Protein AF-A0A2X3I0N4-F1 (afdb_monomer)

Secondary structure (DSSP, 8-state):
-HHHHTTTS----TTTS-GGGGSHHHHHHHTTHHHHHHHIIIIIIHHHHH--HHHHHHHHHHHHHHHHHHHHHHHHTT------HHHHHHHHHHHTTTTGGGHHHHHHHHHHTTTSSSHHHHHTSPSPTTTTTS-HHHHHT-HHHHHHHHHHHHHHHHHHT---HHHHHHHHHTSTTTTSTTTHHHHHHHHHHT-

pLDDT: mean 82.36, std 9.37, range [43.66, 95.31]

Mean predicted aligned error: 8.18 Å

Solvent-accessible surface area (backbone atoms only — not comparable to full-atom values): 10612 Å² total; per-residue (Å²): 104,72,72,60,49,56,66,71,49,80,70,65,49,79,88,37,38,67,78,65,46,80,37,80,79,37,34,56,37,31,65,71,51,41,51,36,31,22,43,28,56,66,49,49,52,48,37,61,72,66,61,43,72,65,45,54,53,49,49,52,52,34,25,53,52,12,26,50,50,47,51,52,52,26,57,63,68,75,42,84,73,74,79,50,67,44,39,33,51,46,42,0,37,65,61,43,46,74,61,32,63,54,45,60,61,40,47,36,45,10,53,76,53,74,32,69,44,38,62,16,43,75,48,77,28,72,54,60,81,83,46,74,85,45,68,49,74,57,56,64,52,10,68,61,52,40,52,51,51,30,51,52,43,32,51,51,19,65,76,71,73,48,75,50,66,67,26,52,50,32,51,50,69,70,43,82,69,44,84,37,85,81,44,32,51,55,52,49,55,55,53,62,74,70,99

Sequence (195 aa):
MLKDVDSVIVTPGVGDTPLFFSKEGWKLITQFKTFIFAQHNRVLVSGIQQGDASFYLGALGTVALGSMVYMMKQKLSGRDIDYSWNNLVKEGIDRGGMIGWLSEPLNTVENVSGGRFGLGAMFGAPPVSRFQSRNAIGAMLGPTFDLGGDAATVAHGVLNGEFDSQQTHAARKMLPFQNLWAISPLLNKVEEQMK

Foldseek 3Di:
DVVVVCLVDQDQDCVQDPVCCPPPLNVQLCVPLSSLSSCCVSPQVVLVVVVDPVSVVVLVVQLQVQLVVQVLVCVLLVHDDDPPPLLSSLSSCLSSSNVGSVSLVQLLCCLVVQNCGHSCVVSVHHRHPVSVPDPSVQCSSDDVSVLVVLVVLLVVCVVVVHDDLSNLVSVLVPDPPCPPSVNVSVSSVVSVVVD

Organism: Klebsiella pneumoniae (NCBI:txid573)

Radius of gyration: 19.05 Å; Cα contacts (8 Å, |Δi|>4): 213; chains: 1; bounding box: 49×34×56 Å

Structure (mmCIF, N/CA/C/O backbone):
data_AF-A0A2X3I0N4-F1
#
_entry.id   AF-A0A2X3I0N4-F1
#
loop_
_atom_site.group_PDB
_atom_site.id
_atom_site.type_symbol
_atom_site.label_atom_id
_atom_site.label_alt_id
_atom_site.label_comp_id
_atom_site.label_asym_id
_atom_site.label_entity_id
_atom_site.label_seq_id
_atom_site.pdbx_PDB_ins_code
_atom_site.Cartn_x
_atom_site.Cartn_y
_atom_site.Cartn_z
_atom_site.occupancy
_atom_site.B_iso_or_equiv
_atom_site.auth_seq_id
_atom_site.auth_comp_id
_atom_site.auth_asym_id
_atom_site.auth_atom_id
_atom_site.pdbx_PDB_model_num
ATOM 1 N N . MET A 1 1 ? -28.451 -13.223 12.357 1.00 43.66 1 MET A N 1
ATOM 2 C CA . MET A 1 1 ? -28.149 -14.315 11.401 1.00 43.66 1 MET A CA 1
ATOM 3 C C . MET A 1 1 ? -27.761 -13.766 10.028 1.00 43.66 1 MET A C 1
ATOM 5 O O . MET A 1 1 ? -26.571 -13.706 9.792 1.00 43.66 1 MET A O 1
ATOM 9 N N . LEU A 1 2 ? -28.664 -13.275 9.160 1.00 48.19 2 LEU A N 1
ATOM 10 C CA . LEU A 1 2 ? -28.249 -12.699 7.853 1.00 48.19 2 LEU A CA 1
ATOM 11 C C . LEU A 1 2 ? -27.327 -11.470 7.998 1.00 48.19 2 LEU A C 1
ATOM 13 O O . LEU A 1 2 ? -26.254 -11.432 7.413 1.00 48.19 2 LEU A O 1
ATOM 17 N N . LYS A 1 3 ? -27.674 -10.534 8.893 1.00 53.53 3 LYS A N 1
ATOM 18 C CA . LYS A 1 3 ? -26.853 -9.345 9.196 1.00 53.53 3 LYS A CA 1
ATOM 19 C C . LYS A 1 3 ? -25.482 -9.669 9.821 1.00 53.53 3 LYS A C 1
ATOM 21 O O . LYS A 1 3 ? -24.556 -8.881 9.672 1.00 53.53 3 LYS A O 1
ATOM 26 N N . ASP A 1 4 ? -25.358 -10.818 10.492 1.00 51.66 4 ASP A N 1
ATOM 27 C CA . ASP A 1 4 ? -24.107 -11.263 11.130 1.00 51.66 4 ASP A CA 1
ATOM 28 C C . ASP A 1 4 ? -23.211 -12.052 10.165 1.00 51.66 4 ASP A C 1
ATOM 30 O O . ASP A 1 4 ? -22.020 -12.191 10.402 1.00 51.66 4 ASP A O 1
ATOM 34 N N . VAL A 1 5 ? -23.765 -12.573 9.065 1.00 50.56 5 VAL A N 1
ATOM 35 C CA . VAL A 1 5 ? -22.989 -13.191 7.977 1.00 50.56 5 VAL A CA 1
ATOM 36 C C . VAL A 1 5 ? -22.539 -12.117 6.980 1.00 50.56 5 VAL A C 1
ATOM 38 O O . VAL A 1 5 ? -21.385 -12.124 6.550 1.00 50.56 5 VAL A O 1
ATOM 41 N N . ASP A 1 6 ? -23.393 -11.125 6.707 1.00 50.78 6 ASP A N 1
ATOM 42 C CA . ASP A 1 6 ? -23.059 -9.941 5.898 1.00 50.78 6 ASP A CA 1
ATOM 43 C C . ASP A 1 6 ? -22.049 -8.995 6.582 1.00 50.78 6 ASP A C 1
ATOM 45 O O . ASP A 1 6 ? -21.448 -8.139 5.925 1.00 50.78 6 ASP A O 1
ATOM 49 N N . SER A 1 7 ? -21.836 -9.137 7.897 1.00 54.03 7 SER A N 1
ATOM 50 C CA . SER A 1 7 ? -20.753 -8.452 8.616 1.00 54.03 7 SER A CA 1
ATOM 51 C C . SER A 1 7 ? -19.407 -9.173 8.486 1.00 54.03 7 SER A C 1
ATOM 53 O O . SER A 1 7 ? -18.367 -8.520 8.545 1.00 54.03 7 SER A O 1
ATOM 55 N N . VAL A 1 8 ? -19.414 -10.493 8.262 1.00 55.84 8 VAL A N 1
ATOM 56 C CA . VAL A 1 8 ? -18.202 -11.311 8.085 1.00 55.84 8 VAL A CA 1
ATOM 57 C C . VAL A 1 8 ? -17.705 -11.255 6.639 1.00 55.84 8 VAL A C 1
ATOM 59 O O . VAL A 1 8 ? -16.500 -11.169 6.405 1.00 55.84 8 VAL A O 1
ATOM 62 N N . ILE A 1 9 ? -18.613 -11.257 5.658 1.00 59.91 9 ILE A N 1
ATOM 63 C CA . ILE A 1 9 ? -18.263 -11.117 4.239 1.00 59.91 9 ILE A CA 1
ATOM 64 C C . ILE A 1 9 ? -18.413 -9.651 3.827 1.00 59.91 9 ILE A C 1
ATOM 66 O O . ILE A 1 9 ? -19.510 -9.158 3.564 1.00 59.91 9 ILE A O 1
ATOM 70 N N . VAL A 1 10 ? -17.288 -8.942 3.734 1.00 63.25 10 VAL A N 1
ATOM 71 C CA . VAL A 1 10 ? -17.255 -7.533 3.318 1.00 63.25 10 VAL A CA 1
ATOM 72 C C . VAL A 1 10 ? -17.540 -7.421 1.816 1.00 63.25 10 VAL A C 1
ATOM 74 O O . VAL A 1 10 ? -16.630 -7.360 0.993 1.00 63.25 10 VAL A O 1
ATOM 77 N N . THR A 1 11 ? -18.820 -7.381 1.452 1.00 73.62 11 THR A N 1
ATOM 78 C CA . THR A 1 11 ? -19.264 -6.976 0.110 1.00 73.62 11 THR A CA 1
ATOM 79 C C . THR A 1 11 ? -19.513 -5.466 0.116 1.00 73.62 11 THR A C 1
ATOM 81 O O . THR A 1 11 ? -20.404 -5.018 0.851 1.00 73.62 11 THR A O 1
ATOM 84 N N . PRO A 1 12 ? -18.748 -4.662 -0.649 1.00 71.31 12 PRO A N 1
ATOM 85 C CA . PRO A 1 12 ? -18.897 -3.210 -0.654 1.00 71.31 12 PRO A CA 1
ATOM 86 C C . PRO A 1 12 ? -20.298 -2.786 -1.099 1.00 71.31 12 PRO A C 1
ATOM 88 O O . PRO A 1 12 ? -20.745 -3.143 -2.188 1.00 71.31 12 PRO A O 1
ATOM 91 N N . GLY A 1 13 ? -20.987 -2.014 -0.260 1.00 74.88 13 GLY A N 1
ATOM 92 C CA . GLY A 1 13 ? -22.269 -1.398 -0.578 1.00 74.88 13 GLY A CA 1
ATOM 93 C C . GLY A 1 13 ? -22.144 0.101 -0.851 1.00 74.88 13 GLY A C 1
ATOM 94 O O . GLY A 1 13 ? -21.117 0.735 -0.594 1.00 74.88 13 GLY A O 1
ATOM 95 N N . VAL A 1 14 ? -23.241 0.697 -1.326 1.00 69.50 14 VAL A N 1
ATOM 96 C CA . VAL A 1 14 ? -23.343 2.150 -1.575 1.00 69.50 14 VAL A CA 1
ATOM 97 C C . VAL A 1 14 ? -23.154 2.968 -0.285 1.00 69.50 14 VAL A C 1
ATOM 99 O O . VAL A 1 14 ? -22.708 4.107 -0.348 1.00 69.50 14 VAL A O 1
ATOM 102 N N . GLY A 1 15 ? -23.446 2.385 0.884 1.00 76.69 15 GLY A N 1
ATOM 103 C CA . GLY A 1 15 ? -23.256 3.026 2.191 1.00 76.69 15 GLY A CA 1
ATOM 104 C C . GLY A 1 15 ? -21.832 2.954 2.753 1.00 76.69 15 GLY A C 1
ATOM 105 O O . GLY A 1 15 ? -21.534 3.663 3.707 1.00 76.69 15 GLY A O 1
ATOM 106 N N . ASP A 1 16 ? -20.948 2.130 2.181 1.00 77.88 16 ASP A N 1
ATOM 107 C CA . ASP A 1 16 ? -19.604 1.911 2.734 1.00 77.88 16 ASP A CA 1
ATOM 108 C C . ASP A 1 16 ? -18.501 2.661 1.983 1.00 77.88 16 ASP A C 1
ATOM 110 O O . ASP A 1 16 ? -17.338 2.620 2.387 1.00 77.88 16 ASP A O 1
ATOM 114 N N . THR A 1 17 ? -18.843 3.330 0.882 1.00 85.06 17 THR A N 1
ATOM 115 C CA . THR A 1 17 ? -17.899 4.045 0.018 1.00 85.06 17 THR A CA 1
ATOM 116 C C . THR A 1 17 ? -18.416 5.450 -0.295 1.00 85.06 17 THR A C 1
ATOM 118 O O . THR A 1 17 ? -19.625 5.686 -0.262 1.00 85.06 17 THR A O 1
ATOM 121 N N . PRO A 1 18 ? -17.535 6.419 -0.604 1.00 85.75 18 PRO A N 1
ATOM 122 C CA . PRO A 1 18 ? -17.979 7.743 -1.021 1.00 85.75 18 PRO A CA 1
ATOM 123 C C . PRO A 1 18 ? -18.868 7.679 -2.270 1.00 85.75 18 PRO A C 1
ATOM 125 O O . PRO A 1 18 ? -18.522 7.023 -3.249 1.00 85.75 18 PRO A O 1
ATOM 128 N N . LEU A 1 19 ? -19.971 8.437 -2.287 1.00 86.25 19 LEU A N 1
ATOM 129 C CA . LEU A 1 19 ? -20.987 8.388 -3.356 1.00 86.25 19 LEU A CA 1
ATOM 130 C C . LEU A 1 19 ? -20.431 8.606 -4.774 1.00 86.25 19 LEU A C 1
ATOM 132 O O . LEU A 1 19 ? -20.989 8.118 -5.755 1.00 86.25 19 LEU A O 1
ATOM 136 N N . PHE A 1 20 ? -19.328 9.346 -4.905 1.00 84.81 20 PHE A N 1
ATOM 137 C CA . PHE A 1 20 ? -18.711 9.612 -6.201 1.00 84.81 20 PHE A CA 1
ATOM 138 C C . PHE A 1 20 ? -17.933 8.419 -6.775 1.00 84.81 20 PHE A C 1
ATOM 140 O O . PHE A 1 20 ? -17.653 8.437 -7.971 1.00 84.81 20 PHE A O 1
ATOM 147 N N . PHE A 1 21 ? -17.629 7.377 -5.988 1.00 85.44 21 PHE A N 1
ATOM 148 C CA . PHE A 1 21 ? -16.947 6.164 -6.469 1.00 85.44 21 PHE A CA 1
ATOM 149 C C . PHE A 1 21 ? -17.765 5.438 -7.544 1.00 85.44 21 PHE A C 1
ATOM 151 O O . PHE A 1 21 ? -17.195 4.812 -8.431 1.00 85.44 21 PHE A O 1
ATOM 158 N N . SER A 1 22 ? -19.090 5.581 -7.503 1.00 82.62 22 SER A N 1
ATOM 159 C CA . SER A 1 22 ? -20.030 4.978 -8.451 1.00 82.62 22 SER A CA 1
ATOM 160 C C . SER A 1 22 ? -20.165 5.748 -9.772 1.00 82.62 22 SER A C 1
ATOM 162 O O . SER A 1 22 ? -20.918 5.321 -10.647 1.00 82.62 22 SER A O 1
ATOM 164 N N . LYS A 1 23 ? -19.476 6.884 -9.947 1.00 87.88 23 LYS A N 1
ATOM 165 C CA . LYS A 1 23 ? -19.480 7.643 -11.209 1.00 87.88 23 LYS A CA 1
ATOM 166 C C . LYS A 1 23 ? -18.568 6.971 -12.236 1.00 87.88 23 LYS A C 1
ATOM 168 O O . LYS A 1 23 ? -17.503 6.479 -11.881 1.00 87.88 23 LYS A O 1
ATOM 173 N N . GLU A 1 24 ? -18.948 7.009 -13.509 1.00 82.62 24 GLU A N 1
ATOM 174 C CA . GLU A 1 24 ? -18.336 6.188 -14.566 1.00 82.62 24 GLU A CA 1
ATOM 175 C C . GLU A 1 24 ? -16.808 6.339 -14.690 1.00 82.62 24 GLU A C 1
ATOM 177 O O . GLU A 1 24 ? -16.091 5.344 -14.690 1.00 82.62 24 GLU A O 1
ATOM 182 N N . GLY A 1 25 ? -16.283 7.569 -14.675 1.00 82.44 25 GLY A N 1
ATOM 183 C CA . GLY A 1 25 ? -14.829 7.795 -14.693 1.00 82.44 25 GLY A CA 1
ATOM 184 C C . GLY A 1 25 ? -14.124 7.436 -13.378 1.00 82.44 25 GLY A C 1
ATOM 185 O O . GLY A 1 25 ? -12.971 7.016 -13.379 1.00 82.44 25 GLY A O 1
ATOM 186 N N . TRP A 1 26 ? -14.822 7.556 -12.246 1.00 84.25 26 TRP A N 1
ATOM 187 C CA . TRP A 1 26 ? -14.258 7.263 -10.928 1.00 84.25 26 TRP A CA 1
ATOM 188 C C . TRP A 1 26 ? -14.160 5.772 -10.654 1.00 84.25 26 TRP A C 1
ATOM 190 O O . TRP A 1 26 ? -13.188 5.363 -10.025 1.00 84.25 26 TRP A O 1
ATOM 200 N N . LYS A 1 27 ? -15.088 4.960 -11.177 1.00 83.94 27 LYS A N 1
ATOM 201 C CA . LYS A 1 27 ? -15.037 3.497 -11.053 1.00 83.94 27 LYS A CA 1
ATOM 202 C C . LYS A 1 27 ? -13.694 2.942 -11.505 1.00 83.94 27 LYS A C 1
ATOM 204 O O . LYS A 1 27 ? -13.164 2.070 -10.834 1.00 83.94 27 LYS A O 1
ATOM 209 N N . LEU A 1 28 ? -13.121 3.475 -12.589 1.00 83.06 28 LEU A N 1
ATOM 210 C CA . LEU A 1 28 ? -11.826 3.033 -13.119 1.00 83.06 28 LEU A CA 1
ATOM 211 C C . LEU A 1 28 ? -10.663 3.312 -12.159 1.00 83.06 28 LEU A C 1
ATOM 213 O O . LEU A 1 28 ? -9.731 2.513 -12.073 1.00 83.06 28 LEU A O 1
ATOM 217 N N . ILE A 1 29 ? -10.744 4.407 -11.409 1.00 84.12 29 ILE A N 1
ATOM 218 C CA . ILE A 1 29 ? -9.737 4.814 -10.424 1.00 84.12 29 ILE A CA 1
ATOM 219 C C . ILE A 1 29 ? -9.922 4.039 -9.110 1.00 84.12 29 ILE A C 1
ATOM 221 O O . ILE A 1 29 ? -8.955 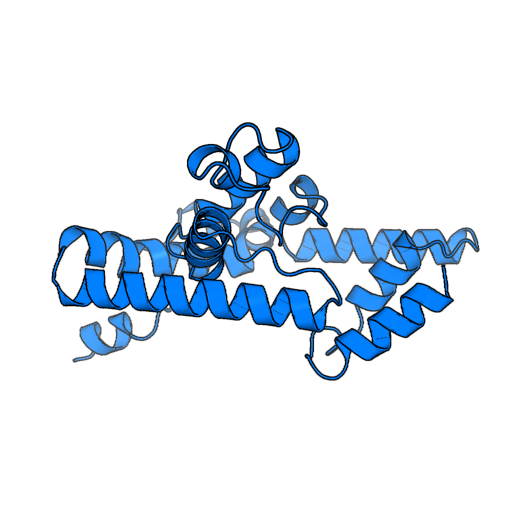3.681 -8.434 1.00 84.12 29 ILE A O 1
ATOM 225 N N . THR A 1 30 ? -11.172 3.765 -8.729 1.00 86.81 30 THR A N 1
ATOM 226 C CA . THR A 1 30 ? -11.540 3.268 -7.396 1.00 86.81 30 THR A CA 1
ATOM 227 C C . THR A 1 30 ? -11.819 1.767 -7.332 1.00 86.81 30 THR A C 1
ATOM 229 O O . THR A 1 30 ? -12.132 1.283 -6.245 1.00 86.81 30 THR A O 1
ATOM 232 N N . GLN A 1 31 ? -11.651 1.020 -8.434 1.00 82.56 31 GLN A N 1
ATOM 233 C CA . GLN A 1 31 ? -12.004 -0.408 -8.585 1.00 82.56 31 GLN A CA 1
ATOM 234 C C . GLN A 1 31 ? -11.746 -1.249 -7.330 1.00 82.56 31 GLN A C 1
ATOM 236 O O . GLN A 1 31 ? -12.675 -1.827 -6.773 1.00 82.56 31 GLN A O 1
ATOM 241 N N . PHE A 1 32 ? -10.501 -1.264 -6.845 1.00 82.12 32 PHE A N 1
ATOM 242 C CA . PHE A 1 32 ? -10.118 -2.036 -5.657 1.00 82.12 32 PHE A CA 1
ATOM 243 C C . PHE A 1 32 ? -10.155 -1.228 -4.356 1.00 82.12 32 PHE A C 1
ATOM 245 O O . PHE A 1 32 ? -10.151 -1.802 -3.269 1.00 82.12 32 PHE A O 1
ATOM 252 N N . LYS A 1 33 ? -10.241 0.104 -4.444 1.00 85.62 33 LYS A N 1
ATOM 253 C CA . LYS A 1 33 ? -10.321 0.985 -3.271 1.00 85.62 33 LYS A CA 1
ATOM 254 C C . LYS A 1 33 ? -11.652 0.818 -2.541 1.00 85.62 33 LYS A C 1
ATOM 256 O O . LYS A 1 33 ? -11.693 0.947 -1.323 1.00 85.62 33 LYS A O 1
ATOM 261 N N . THR A 1 34 ? -12.722 0.479 -3.261 1.00 84.56 34 THR A N 1
ATOM 262 C CA . THR A 1 34 ? -14.050 0.185 -2.691 1.00 84.56 34 THR A CA 1
ATOM 263 C C . THR A 1 34 ? -13.997 -0.843 -1.555 1.00 84.56 34 THR A C 1
ATOM 265 O O . THR A 1 34 ? -14.601 -0.621 -0.509 1.00 84.56 34 THR A O 1
ATOM 268 N N . PHE A 1 35 ? -13.215 -1.917 -1.706 1.00 82.81 35 PHE A N 1
ATOM 269 C CA . PHE A 1 35 ? -13.038 -2.949 -0.678 1.00 82.81 35 PHE A CA 1
ATOM 270 C C . PHE A 1 35 ? -12.330 -2.424 0.569 1.00 82.81 35 PHE A C 1
ATOM 272 O O . PHE A 1 35 ? -12.746 -2.725 1.685 1.00 82.81 35 PHE A O 1
ATOM 279 N N . ILE A 1 36 ? -11.301 -1.594 0.388 1.00 84.12 36 ILE A N 1
ATOM 280 C CA . ILE A 1 36 ? -10.548 -0.998 1.498 1.00 84.12 36 ILE A CA 1
ATOM 281 C C . ILE A 1 36 ? -11.449 -0.055 2.304 1.00 84.12 36 ILE A C 1
ATOM 283 O O . ILE A 1 36 ? -11.443 -0.092 3.534 1.00 84.12 36 ILE A O 1
ATOM 287 N N . PHE A 1 37 ? -12.253 0.765 1.622 1.00 86.31 37 PHE A N 1
ATOM 288 C CA . PHE A 1 37 ? -13.237 1.636 2.267 1.00 86.31 37 PHE A CA 1
ATOM 289 C C . PHE A 1 37 ? -14.303 0.830 3.017 1.00 86.31 37 PHE A C 1
ATOM 291 O O . PHE A 1 37 ? -14.595 1.136 4.174 1.00 86.31 37 PHE A O 1
ATOM 298 N N . ALA A 1 38 ? -14.816 -0.241 2.406 1.00 83.62 38 ALA A N 1
ATOM 299 C CA . ALA A 1 38 ? -15.799 -1.104 3.045 1.00 83.62 38 ALA A CA 1
ATOM 300 C C . ALA A 1 38 ? -15.250 -1.799 4.298 1.00 83.62 38 ALA A C 1
ATOM 302 O O . ALA A 1 38 ? -15.893 -1.774 5.347 1.00 83.62 38 ALA A O 1
ATOM 303 N N . GLN A 1 39 ? -14.032 -2.343 4.229 1.00 81.88 39 GLN A N 1
ATOM 304 C CA . GLN A 1 39 ? -13.352 -2.932 5.382 1.00 81.88 39 GLN A CA 1
ATOM 305 C C . GLN A 1 39 ? -13.109 -1.889 6.478 1.00 81.88 39 GLN A C 1
ATOM 307 O O . GLN A 1 39 ? -13.351 -2.157 7.654 1.00 81.88 39 GLN A O 1
ATOM 312 N N . HIS A 1 40 ? -12.647 -0.692 6.114 1.00 84.00 40 HIS A N 1
ATOM 313 C CA . HIS A 1 40 ? -12.367 0.360 7.083 1.00 84.00 40 HIS A CA 1
ATOM 314 C C . HIS A 1 40 ? -13.626 0.774 7.851 1.00 84.00 40 HIS A C 1
ATOM 316 O O . HIS A 1 40 ? -13.617 0.784 9.079 1.00 84.00 40 HIS A O 1
ATOM 322 N N . ASN A 1 41 ? -14.724 1.041 7.148 1.00 81.81 41 ASN A N 1
ATOM 323 C CA . ASN A 1 41 ? -15.964 1.486 7.777 1.00 81.81 41 ASN A CA 1
ATOM 324 C C . ASN A 1 41 ? -16.646 0.377 8.593 1.00 81.81 41 ASN A C 1
ATOM 326 O O . ASN A 1 41 ? -17.149 0.643 9.683 1.00 81.81 41 ASN A O 1
ATOM 330 N N . ARG A 1 42 ? -16.647 -0.871 8.104 1.00 77.44 42 ARG A N 1
ATOM 331 C CA . ARG A 1 42 ? -17.363 -1.973 8.768 1.00 77.44 42 ARG A CA 1
ATOM 332 C C . ARG A 1 42 ? -16.580 -2.686 9.858 1.00 77.44 42 ARG A C 1
ATOM 334 O O . ARG A 1 42 ? -17.219 -3.216 10.760 1.00 77.44 42 ARG A O 1
ATOM 341 N N . VAL A 1 43 ? -15.251 -2.738 9.769 1.00 76.94 43 VAL A N 1
ATOM 342 C CA . VAL A 1 43 ? -14.404 -3.533 10.678 1.00 76.94 43 VAL A CA 1
ATOM 343 C C . VAL A 1 43 ? -13.542 -2.636 11.556 1.00 76.94 43 VAL A C 1
ATOM 345 O O . VAL A 1 43 ? -13.522 -2.805 12.771 1.00 76.94 43 VAL A O 1
ATOM 348 N N . LEU A 1 44 ? -12.836 -1.665 10.968 1.00 79.62 44 LEU A N 1
ATOM 349 C CA . LEU A 1 44 ? -11.918 -0.821 11.739 1.00 79.62 44 LEU A CA 1
ATOM 350 C C . LEU A 1 44 ? -12.667 0.220 12.573 1.00 79.62 44 LEU A C 1
ATOM 352 O O . LEU A 1 44 ? -12.445 0.298 13.776 1.00 79.62 44 LEU A O 1
ATOM 356 N N . VAL A 1 45 ? -13.573 0.995 11.971 1.00 81.75 45 VAL A N 1
ATOM 357 C CA . VAL A 1 45 ? -14.319 2.043 12.690 1.00 81.75 45 VAL A CA 1
ATOM 358 C C . VAL A 1 45 ? -15.211 1.434 13.771 1.00 81.75 45 VAL A C 1
ATOM 360 O O . VAL A 1 45 ? -15.188 1.892 14.910 1.00 81.75 45 VAL A O 1
ATOM 363 N N . SER A 1 46 ? -15.952 0.376 13.442 1.00 76.31 46 SER A N 1
ATOM 364 C CA . SER A 1 46 ? -16.816 -0.319 14.403 1.00 76.31 46 SER A CA 1
ATOM 365 C C . SER A 1 46 ? -16.015 -1.004 15.519 1.00 76.31 46 SER A C 1
ATOM 367 O O . SER A 1 46 ? -16.405 -0.923 16.682 1.00 76.31 46 SER A O 1
ATOM 369 N N . GLY A 1 47 ? -14.873 -1.619 15.191 1.00 78.75 47 GLY A N 1
ATOM 370 C CA . GLY A 1 47 ? -13.989 -2.274 16.154 1.00 78.75 47 GLY A CA 1
ATOM 371 C C . GLY A 1 47 ? -13.347 -1.286 17.126 1.00 78.75 47 GLY A C 1
ATOM 372 O O . GLY A 1 47 ? -13.362 -1.519 18.331 1.00 78.75 47 GLY A O 1
ATOM 373 N N . ILE A 1 48 ? -12.876 -0.135 16.631 1.00 82.88 48 ILE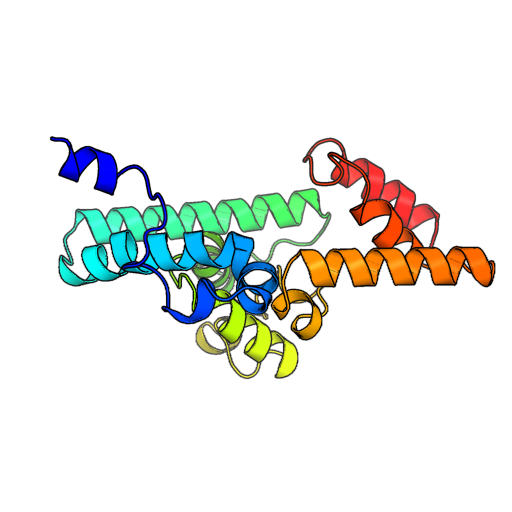 A N 1
ATOM 374 C CA . ILE A 1 48 ? -12.343 0.946 17.478 1.00 82.88 48 ILE A CA 1
ATOM 375 C C . ILE A 1 48 ? -13.432 1.501 18.402 1.00 82.88 48 ILE A C 1
ATOM 377 O O . ILE A 1 48 ? -13.158 1.779 19.565 1.00 82.88 48 ILE A O 1
ATOM 381 N N . GLN A 1 49 ? -14.660 1.662 17.899 1.00 82.44 49 GLN A N 1
ATOM 382 C CA . GLN A 1 49 ? -15.785 2.157 18.698 1.00 82.44 49 GLN A CA 1
ATOM 383 C C . GLN A 1 49 ? -16.198 1.183 19.804 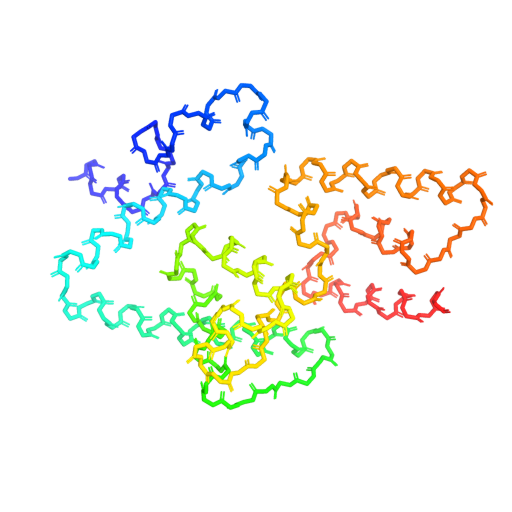1.00 82.44 49 GLN A C 1
ATOM 385 O O . GLN A 1 49 ? -16.590 1.628 20.880 1.00 82.44 49 GLN A O 1
ATOM 390 N N . GLN A 1 50 ? -16.123 -0.127 19.552 1.00 82.62 50 GLN A N 1
ATOM 391 C CA . GLN A 1 50 ? -16.375 -1.141 20.577 1.00 82.62 50 GLN A CA 1
ATOM 392 C C . GLN A 1 50 ? -15.230 -1.210 21.593 1.00 82.62 50 GLN A C 1
ATOM 394 O O . GLN A 1 50 ? -15.497 -1.361 22.783 1.00 82.62 50 GLN A O 1
ATOM 399 N N . GLY A 1 51 ? -13.979 -1.059 21.139 1.00 80.19 51 GLY A N 1
ATOM 400 C CA . GLY A 1 51 ? -12.802 -0.917 22.001 1.00 80.19 51 GLY A CA 1
ATOM 401 C C . GLY A 1 51 ? -12.599 -2.083 22.970 1.00 80.19 51 GLY A C 1
ATOM 402 O O . GLY A 1 51 ? -12.120 -1.882 24.085 1.00 80.19 51 GLY A O 1
ATOM 403 N N . ASP A 1 52 ? -13.010 -3.291 22.590 1.00 86.06 52 ASP A N 1
ATOM 404 C CA . ASP A 1 52 ? -12.962 -4.456 23.463 1.00 86.06 52 ASP A CA 1
ATOM 405 C C . ASP A 1 52 ? -11.576 -5.127 23.459 1.00 86.06 52 ASP A C 1
ATOM 407 O O . ASP A 1 52 ? -10.722 -4.890 22.600 1.00 86.06 52 ASP A O 1
ATOM 411 N N . ALA A 1 53 ? -11.329 -5.997 24.442 1.00 86.25 53 ALA A N 1
ATOM 412 C CA . ALA A 1 53 ? -10.065 -6.733 24.523 1.00 86.25 53 ALA A CA 1
ATOM 413 C C . ALA A 1 53 ? -9.813 -7.588 23.266 1.00 86.25 53 ALA A C 1
ATOM 415 O O . ALA A 1 53 ? -8.667 -7.733 22.835 1.00 86.25 53 ALA A O 1
ATOM 416 N N . SER A 1 54 ? -10.877 -8.115 22.654 1.00 85.12 54 SER A N 1
ATOM 417 C CA . SER A 1 54 ? -10.804 -8.906 21.424 1.00 85.12 54 SER A CA 1
ATOM 418 C C . SER A 1 54 ? -10.288 -8.074 20.251 1.00 85.12 54 SER A C 1
ATOM 420 O O . SER A 1 54 ? -9.426 -8.547 19.510 1.00 85.12 54 SER A O 1
ATOM 422 N N . PHE A 1 55 ? -10.743 -6.825 20.109 1.00 85.31 55 PHE A N 1
ATOM 423 C CA . PHE A 1 55 ? -10.257 -5.890 19.100 1.00 85.31 55 PHE A CA 1
ATOM 424 C C . PHE A 1 55 ? -8.764 -5.619 19.267 1.00 85.31 55 PHE A C 1
ATOM 426 O O . PHE A 1 55 ? -8.016 -5.738 18.298 1.00 85.31 55 PHE A O 1
ATOM 433 N N . TYR A 1 56 ? -8.297 -5.320 20.483 1.00 87.06 56 TYR A N 1
ATOM 434 C CA . TYR A 1 56 ? -6.873 -5.054 20.718 1.00 87.06 56 TYR A CA 1
ATOM 435 C C . TYR A 1 56 ? -5.990 -6.280 20.461 1.00 87.06 56 TYR A C 1
ATOM 437 O O . TYR A 1 56 ? -4.928 -6.154 19.849 1.00 87.06 56 TYR A O 1
ATOM 445 N N . LEU A 1 57 ? -6.429 -7.474 20.867 1.00 88.62 57 LEU A N 1
ATOM 446 C CA . LEU A 1 57 ? -5.715 -8.720 20.576 1.00 88.62 57 LEU A CA 1
ATOM 447 C C . LEU A 1 57 ? -5.691 -9.024 19.072 1.00 88.62 57 LEU A C 1
ATOM 449 O O . LEU A 1 57 ? -4.645 -9.393 18.534 1.00 88.62 57 LEU A O 1
ATOM 453 N N . GLY A 1 58 ? -6.809 -8.809 18.376 1.00 87.69 58 GLY A N 1
ATOM 454 C CA . GLY A 1 58 ? -6.895 -8.940 16.922 1.00 87.69 58 GLY A CA 1
ATOM 455 C C . GLY A 1 58 ? -6.007 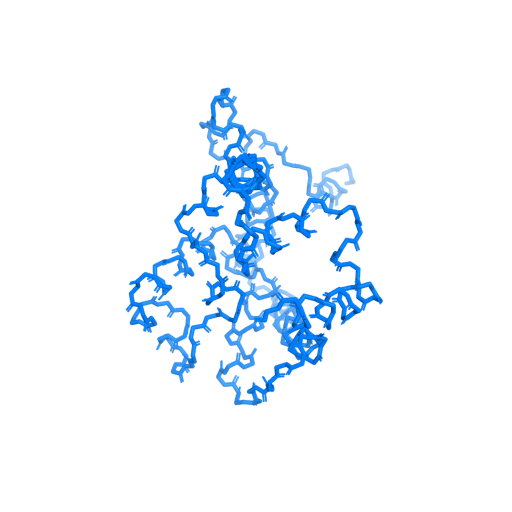-7.932 16.191 1.00 87.69 58 GLY A C 1
ATOM 456 O O . GLY A 1 58 ? -5.305 -8.295 15.246 1.00 87.69 58 GLY A O 1
ATOM 457 N N . ALA A 1 59 ? -5.968 -6.685 16.659 1.00 88.75 59 ALA A N 1
ATOM 458 C CA . ALA A 1 59 ? -5.108 -5.629 16.139 1.00 88.75 59 ALA A CA 1
ATOM 459 C C . ALA A 1 59 ? -3.624 -5.988 16.297 1.00 88.75 59 ALA A C 1
ATOM 461 O O . ALA A 1 59 ? -2.879 -5.945 15.320 1.00 88.75 59 ALA A O 1
ATOM 462 N N . LEU A 1 60 ? -3.200 -6.427 17.486 1.00 91.44 60 LEU A N 1
ATOM 463 C CA . LEU A 1 60 ? -1.828 -6.885 17.726 1.00 91.44 60 LEU A CA 1
ATOM 464 C C . LEU A 1 60 ? -1.455 -8.079 16.840 1.00 91.44 60 LEU A C 1
ATOM 466 O O . LEU A 1 60 ? -0.384 -8.080 16.230 1.00 91.44 60 LEU A O 1
ATOM 470 N N . GLY A 1 61 ? -2.348 -9.063 16.711 1.00 93.44 61 GLY A N 1
ATOM 471 C CA . GLY A 1 61 ? -2.159 -10.192 15.799 1.00 93.44 61 GLY A CA 1
ATOM 472 C C . GLY A 1 61 ? -2.016 -9.745 14.342 1.00 93.44 61 GLY A C 1
ATOM 473 O O . GLY A 1 61 ? -1.151 -10.237 13.621 1.00 93.44 61 GLY A O 1
ATOM 474 N N . THR A 1 62 ? -2.804 -8.755 13.924 1.00 91.44 62 THR A N 1
ATOM 475 C CA . THR A 1 62 ? -2.764 -8.183 12.572 1.00 91.44 62 THR A CA 1
ATOM 476 C C . THR A 1 62 ? -1.447 -7.458 12.299 1.00 91.44 62 THR A C 1
ATOM 478 O O . THR A 1 62 ? -0.854 -7.669 11.240 1.00 91.44 62 THR A O 1
ATOM 481 N N . VAL A 1 63 ? -0.939 -6.669 13.257 1.00 93.38 63 VAL A N 1
ATOM 482 C CA . VAL A 1 63 ? 0.396 -6.053 13.154 1.00 93.38 63 VAL A CA 1
ATOM 483 C C . VAL A 1 63 ? 1.461 -7.134 13.015 1.00 93.38 63 VAL A C 1
ATOM 485 O O . VAL A 1 63 ? 2.256 -7.074 12.082 1.00 93.38 63 VAL A O 1
ATOM 488 N N . ALA A 1 64 ? 1.452 -8.147 13.887 1.00 94.69 64 ALA A N 1
ATOM 489 C CA . ALA A 1 64 ? 2.447 -9.218 13.873 1.00 94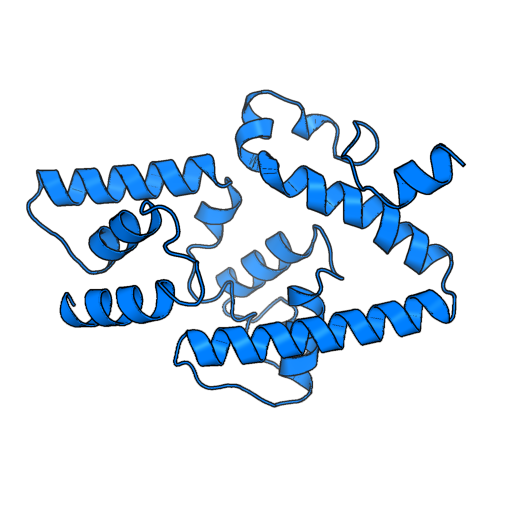.69 64 ALA A CA 1
ATOM 490 C C . ALA A 1 64 ? 2.461 -9.987 12.539 1.00 94.69 64 ALA A C 1
ATOM 492 O O . ALA A 1 64 ? 3.526 -10.220 11.959 1.00 94.69 64 ALA A O 1
ATOM 493 N N . LEU A 1 65 ? 1.283 -10.327 12.010 1.00 95.31 65 LEU A N 1
ATOM 494 C CA . LEU A 1 65 ? 1.141 -10.945 10.691 1.00 95.31 65 LEU A CA 1
ATOM 495 C C . LEU A 1 65 ? 1.631 -10.011 9.577 1.00 95.31 65 LEU A C 1
ATOM 497 O O . LEU A 1 65 ? 2.343 -10.452 8.675 1.00 95.31 65 LEU A O 1
ATOM 501 N N . GLY A 1 66 ? 1.320 -8.715 9.653 1.00 93.31 66 GLY A N 1
ATOM 502 C CA . GLY A 1 66 ? 1.821 -7.710 8.717 1.00 93.31 66 GLY A CA 1
ATOM 503 C C . GLY A 1 66 ? 3.352 -7.624 8.707 1.00 93.31 66 GLY A C 1
ATOM 504 O O . GLY A 1 66 ? 3.964 -7.610 7.634 1.00 93.31 66 GLY A O 1
ATOM 505 N N . SER A 1 67 ? 3.986 -7.642 9.882 1.00 94.94 67 SER A N 1
ATOM 506 C CA . SER A 1 67 ? 5.446 -7.648 10.029 1.00 94.94 67 SER A CA 1
ATOM 507 C C . SER A 1 67 ? 6.052 -8.930 9.456 1.00 94.94 67 SER A C 1
ATOM 509 O O . SER A 1 67 ? 7.047 -8.878 8.734 1.00 94.94 67 SER A O 1
ATOM 511 N N . MET A 1 68 ? 5.420 -10.085 9.684 1.00 94.81 68 MET A N 1
ATOM 512 C CA . MET A 1 68 ? 5.845 -11.351 9.078 1.00 94.81 68 MET A CA 1
ATOM 513 C C . MET A 1 68 ? 5.764 -11.295 7.544 1.00 94.81 68 MET A C 1
ATOM 515 O O . MET A 1 68 ? 6.691 -11.724 6.852 1.00 94.81 68 MET A O 1
ATOM 519 N N . VAL A 1 69 ? 4.695 -10.716 6.988 1.00 92.69 69 VAL A N 1
ATOM 520 C CA . VAL A 1 69 ? 4.559 -10.507 5.538 1.00 92.69 69 VAL A CA 1
ATOM 521 C C . VAL A 1 69 ? 5.671 -9.605 5.000 1.00 92.69 69 VAL A C 1
ATOM 523 O O . VAL A 1 69 ? 6.192 -9.883 3.917 1.00 92.69 69 VAL A O 1
ATOM 526 N N . TYR A 1 70 ? 6.068 -8.558 5.730 1.00 93.81 70 TYR A N 1
ATOM 527 C CA . TYR A 1 70 ? 7.226 -7.733 5.371 1.00 93.81 70 TYR A CA 1
ATOM 528 C C . TYR A 1 70 ? 8.493 -8.578 5.254 1.00 93.81 70 TYR A C 1
ATOM 530 O O . TYR A 1 70 ? 9.123 -8.583 4.195 1.00 93.81 70 TYR A O 1
ATOM 538 N N . MET A 1 71 ? 8.815 -9.355 6.289 1.00 93.44 71 MET A N 1
ATOM 539 C CA . MET A 1 71 ? 10.015 -10.196 6.318 1.00 93.44 71 MET A CA 1
ATOM 540 C C . MET A 1 71 ? 10.039 -11.185 5.146 1.00 93.44 71 MET A C 1
ATOM 542 O O . MET A 1 71 ? 11.045 -11.307 4.446 1.00 93.44 71 MET A O 1
ATOM 546 N N . MET A 1 72 ? 8.911 -11.852 4.879 1.00 91.44 72 MET A N 1
ATOM 547 C CA . MET A 1 72 ? 8.788 -12.780 3.752 1.00 91.44 72 MET A CA 1
ATOM 548 C C . MET A 1 72 ? 8.979 -12.075 2.406 1.00 91.44 72 MET A C 1
ATOM 550 O O . MET A 1 72 ? 9.691 -12.582 1.541 1.00 91.44 72 MET A O 1
ATOM 554 N N . LYS A 1 73 ? 8.373 -10.897 2.214 1.00 88.75 73 LYS A N 1
ATOM 555 C CA . LYS A 1 73 ? 8.493 -10.131 0.965 1.00 88.75 73 LYS A CA 1
ATOM 556 C C . LYS A 1 73 ? 9.908 -9.608 0.739 1.00 88.75 73 LYS A C 1
ATOM 558 O O . LYS A 1 73 ? 10.370 -9.668 -0.399 1.00 88.75 73 LYS A O 1
ATOM 563 N N . GLN A 1 74 ? 10.596 -9.144 1.780 1.00 89.38 74 GLN A N 1
ATOM 564 C CA . GLN A 1 74 ? 12.000 -8.734 1.689 1.00 89.38 74 GLN A CA 1
ATOM 565 C C . GLN A 1 74 ? 12.882 -9.917 1.279 1.00 89.38 74 GLN A C 1
ATOM 567 O O . GLN A 1 74 ? 13.578 -9.827 0.269 1.00 89.38 74 GLN A O 1
ATOM 572 N N . LYS A 1 75 ? 12.729 -11.068 1.950 1.00 88.25 75 LYS A N 1
ATOM 573 C CA . LYS A 1 75 ? 13.462 -12.302 1.629 1.00 88.25 75 LYS A CA 1
ATOM 574 C C . LYS A 1 75 ? 13.226 -12.779 0.192 1.00 88.25 75 LYS A C 1
ATOM 576 O O . LYS A 1 75 ? 14.178 -13.102 -0.508 1.00 88.25 75 LYS A O 1
ATOM 581 N N . LEU A 1 76 ? 11.973 -12.796 -0.269 1.00 84.62 76 LEU A N 1
ATOM 582 C CA . LEU A 1 76 ? 11.623 -13.185 -1.646 1.00 84.62 76 LEU A CA 1
ATOM 583 C C . LEU A 1 76 ? 12.147 -12.202 -2.700 1.00 84.62 76 LEU A C 1
ATOM 585 O O . LEU A 1 76 ? 12.375 -12.595 -3.841 1.00 84.62 76 LEU A O 1
ATOM 589 N N . SER A 1 77 ? 12.321 -10.934 -2.327 1.00 80.81 77 SER A N 1
ATOM 590 C CA . SER A 1 77 ? 12.863 -9.901 -3.212 1.00 80.81 77 SER A CA 1
ATOM 591 C C . SER A 1 77 ? 14.394 -9.831 -3.175 1.00 80.81 77 SER A C 1
ATOM 593 O O . SER A 1 77 ? 14.946 -8.948 -3.817 1.00 80.81 77 SER A O 1
ATOM 595 N N . GLY A 1 78 ? 15.071 -10.681 -2.391 1.00 80.88 78 GLY A N 1
ATOM 596 C CA . GLY A 1 78 ? 16.522 -10.605 -2.190 1.00 80.88 78 GLY A CA 1
ATOM 597 C C . GLY A 1 78 ? 16.997 -9.334 -1.474 1.00 80.88 78 GLY A C 1
ATOM 598 O O . GLY A 1 78 ? 18.163 -8.982 -1.586 1.00 80.88 78 GLY A O 1
ATOM 599 N N . ARG A 1 79 ? 16.104 -8.628 -0.765 1.00 84.38 79 ARG A N 1
ATOM 600 C CA . ARG A 1 79 ? 16.417 -7.390 -0.036 1.00 84.38 79 ARG A CA 1
ATOM 601 C C . ARG A 1 79 ? 16.699 -7.678 1.434 1.00 84.38 79 ARG A C 1
ATOM 603 O O . ARG A 1 79 ? 16.082 -8.573 2.016 1.00 84.38 79 ARG A O 1
ATOM 610 N N . ASP A 1 80 ? 17.555 -6.859 2.040 1.00 87.62 80 ASP A N 1
ATOM 611 C CA . ASP A 1 80 ? 17.834 -6.936 3.471 1.00 87.62 80 ASP A CA 1
ATOM 612 C C . ASP A 1 80 ? 16.587 -6.653 4.314 1.00 87.62 80 ASP A C 1
ATOM 614 O O . ASP A 1 80 ? 15.717 -5.843 3.969 1.00 87.62 80 ASP A O 1
ATOM 618 N N . ILE A 1 81 ? 16.492 -7.362 5.437 1.00 91.50 81 ILE A N 1
ATOM 619 C CA . ILE A 1 81 ? 15.393 -7.225 6.387 1.00 91.50 81 ILE A CA 1
ATOM 620 C C . ILE A 1 81 ? 15.856 -6.300 7.509 1.00 91.50 81 ILE A C 1
ATOM 622 O O . ILE A 1 81 ? 16.722 -6.662 8.300 1.00 91.50 81 ILE A O 1
ATOM 626 N N . ASP A 1 82 ? 15.242 -5.125 7.608 1.00 91.31 82 ASP A N 1
ATOM 627 C CA . ASP A 1 82 ? 15.369 -4.275 8.794 1.00 91.31 82 ASP A CA 1
ATOM 628 C C . ASP A 1 82 ? 14.477 -4.816 9.929 1.00 91.31 82 ASP A C 1
ATOM 630 O O . ASP A 1 82 ? 13.246 -4.728 9.861 1.00 91.31 82 ASP A O 1
ATOM 634 N N . TYR A 1 83 ? 15.123 -5.393 10.948 1.00 92.31 83 TYR A N 1
ATOM 635 C CA . TYR A 1 83 ? 14.506 -5.985 12.142 1.00 92.31 83 TYR A CA 1
ATOM 636 C C . TYR A 1 83 ? 14.263 -4.983 13.278 1.00 92.31 83 TYR A C 1
ATOM 638 O O . TYR A 1 83 ? 13.848 -5.392 14.364 1.00 92.31 83 TYR A O 1
ATOM 646 N N . SER A 1 84 ? 14.539 -3.690 13.084 1.00 93.50 84 SER A N 1
ATOM 647 C CA . SER A 1 84 ? 14.269 -2.693 14.116 1.00 93.50 84 SER A CA 1
ATOM 648 C C . SER A 1 84 ? 12.791 -2.727 14.508 1.00 93.50 84 SER A C 1
ATOM 650 O O . SER A 1 84 ? 11.899 -2.799 13.659 1.00 93.50 84 SER A O 1
ATOM 652 N N . TRP A 1 85 ? 12.524 -2.685 15.816 1.00 90.38 85 TRP A N 1
ATOM 653 C CA . TRP A 1 85 ? 11.163 -2.751 16.355 1.00 90.38 85 TRP A CA 1
ATOM 654 C C . TRP A 1 85 ? 10.240 -1.723 15.692 1.00 90.38 85 TRP A C 1
ATOM 656 O O . TRP A 1 85 ? 9.145 -2.054 15.239 1.00 90.38 85 TRP A O 1
ATOM 666 N N . ASN A 1 86 ? 10.733 -0.494 15.547 1.00 92.44 86 ASN A N 1
ATOM 667 C CA . ASN A 1 86 ? 10.007 0.599 14.917 1.00 92.44 86 ASN A CA 1
ATOM 668 C C . ASN A 1 86 ? 9.632 0.291 13.462 1.00 92.44 86 ASN A C 1
ATOM 670 O O . ASN A 1 86 ? 8.495 0.534 13.055 1.00 92.44 86 ASN A O 1
ATOM 674 N N . ASN A 1 87 ? 10.552 -0.284 12.681 1.00 91.56 87 ASN A N 1
ATOM 675 C CA . ASN A 1 87 ? 10.273 -0.662 11.302 1.00 91.56 87 ASN A CA 1
ATOM 676 C C . ASN A 1 87 ? 9.286 -1.832 11.220 1.00 91.56 87 ASN A C 1
ATOM 678 O O . ASN A 1 87 ? 8.363 -1.788 10.409 1.00 91.56 87 ASN A O 1
ATOM 682 N N . LEU A 1 88 ? 9.431 -2.846 12.078 1.00 93.25 88 LEU A N 1
ATOM 683 C CA . LEU A 1 88 ? 8.519 -3.989 12.116 1.00 93.25 88 LEU A CA 1
ATOM 684 C C . LEU A 1 88 ? 7.095 -3.563 12.470 1.00 93.25 88 LEU A C 1
ATOM 686 O O . LEU A 1 88 ? 6.162 -4.008 11.806 1.00 93.25 88 LEU A O 1
ATOM 690 N N . VAL A 1 89 ? 6.918 -2.680 13.455 1.00 92.75 89 VAL A N 1
ATOM 691 C CA . VAL A 1 89 ? 5.601 -2.141 13.825 1.00 92.75 89 VAL A CA 1
ATOM 692 C C . VAL A 1 89 ? 5.027 -1.287 12.695 1.00 92.75 89 VAL A C 1
ATOM 694 O O . VAL A 1 89 ? 3.884 -1.506 12.300 1.00 92.75 89 VAL A O 1
ATOM 697 N N . LYS A 1 90 ? 5.817 -0.374 12.114 1.00 93.00 90 LYS A N 1
ATOM 698 C CA . LYS A 1 90 ? 5.403 0.462 10.973 1.00 93.00 90 LYS A CA 1
ATOM 699 C C . LYS A 1 90 ? 4.945 -0.391 9.786 1.00 93.00 90 LYS A C 1
ATOM 701 O O . LYS A 1 90 ? 3.838 -0.214 9.278 1.00 93.00 90 LYS A O 1
ATOM 706 N N . GLU A 1 91 ? 5.775 -1.341 9.357 1.00 92.62 91 GLU A N 1
ATOM 707 C CA . GLU A 1 91 ? 5.442 -2.266 8.270 1.00 92.62 91 GLU A CA 1
ATOM 708 C C . GLU A 1 91 ? 4.271 -3.176 8.644 1.00 92.62 91 GLU A C 1
ATOM 710 O O . GLU A 1 91 ? 3.455 -3.488 7.784 1.00 92.62 91 GLU A O 1
ATOM 715 N N . GLY A 1 92 ? 4.153 -3.577 9.910 1.00 92.50 92 GLY A N 1
ATOM 716 C CA . GLY A 1 92 ? 3.058 -4.400 10.411 1.00 92.50 92 GLY A CA 1
ATOM 717 C C . GLY A 1 92 ? 1.711 -3.695 10.352 1.00 92.50 92 GLY A C 1
ATOM 718 O O . GLY A 1 92 ? 0.752 -4.259 9.833 1.00 92.50 92 GLY A O 1
ATOM 719 N N . ILE A 1 93 ? 1.647 -2.438 10.788 1.00 91.31 93 ILE A N 1
ATOM 720 C CA . ILE A 1 93 ? 0.441 -1.603 10.712 1.00 91.31 93 ILE A CA 1
ATOM 721 C C . ILE A 1 93 ? 0.024 -1.393 9.250 1.00 91.31 93 ILE A C 1
ATOM 723 O O . ILE A 1 93 ? -1.147 -1.565 8.897 1.00 91.31 93 ILE A O 1
ATOM 727 N N . ASP A 1 94 ? 0.979 -1.058 8.381 1.00 90.19 94 ASP A N 1
ATOM 728 C CA . ASP A 1 94 ? 0.698 -0.759 6.978 1.00 90.19 94 ASP A CA 1
ATOM 729 C C . ASP A 1 94 ? 0.397 -2.024 6.144 1.00 90.19 94 ASP A C 1
ATOM 731 O O . ASP A 1 94 ? -0.414 -1.996 5.216 1.00 90.19 94 ASP A O 1
ATOM 735 N N . ARG A 1 95 ? 1.040 -3.171 6.416 1.00 89.25 95 ARG A N 1
ATOM 736 C CA . ARG A 1 95 ? 0.777 -4.469 5.738 1.00 89.25 95 ARG A CA 1
ATOM 737 C C . ARG A 1 95 ? -0.442 -5.175 6.285 1.00 89.25 95 ARG A C 1
ATOM 739 O O . ARG A 1 95 ? -1.136 -5.827 5.514 1.00 89.25 95 ARG A O 1
ATOM 746 N N . GLY A 1 96 ? -0.718 -5.001 7.570 1.00 88.50 96 GLY A N 1
ATOM 747 C CA . GLY A 1 96 ? -1.941 -5.454 8.216 1.00 88.50 96 GLY A CA 1
ATOM 748 C C . GLY A 1 96 ? -3.181 -4.659 7.799 1.00 88.50 96 GLY A C 1
ATOM 749 O O . GLY A 1 96 ? -4.295 -5.068 8.103 1.00 88.50 96 GLY A O 1
ATOM 750 N N . GLY A 1 97 ? -3.019 -3.531 7.095 1.00 85.88 97 GLY A N 1
ATOM 751 C CA . GLY A 1 97 ? -4.139 -2.736 6.590 1.00 85.88 97 GLY A CA 1
ATOM 752 C C . GLY A 1 97 ? -4.910 -1.990 7.682 1.00 85.88 97 GLY A C 1
ATOM 753 O O . GLY A 1 97 ? -6.039 -1.568 7.449 1.00 85.88 97 GLY A O 1
ATOM 754 N N . MET A 1 98 ? -4.314 -1.790 8.861 1.00 85.31 98 MET A N 1
ATOM 755 C CA . MET A 1 98 ? -4.987 -1.186 10.020 1.00 85.31 98 MET A CA 1
ATOM 756 C C . MET A 1 98 ? -5.328 0.293 9.838 1.00 85.31 98 MET A C 1
ATOM 758 O O . MET A 1 98 ? -6.229 0.812 10.486 1.00 85.31 98 MET A O 1
ATOM 762 N N . ILE A 1 99 ? -4.624 0.975 8.939 1.00 85.56 99 ILE A N 1
ATOM 763 C CA . ILE A 1 99 ? -4.895 2.375 8.585 1.00 85.56 99 IL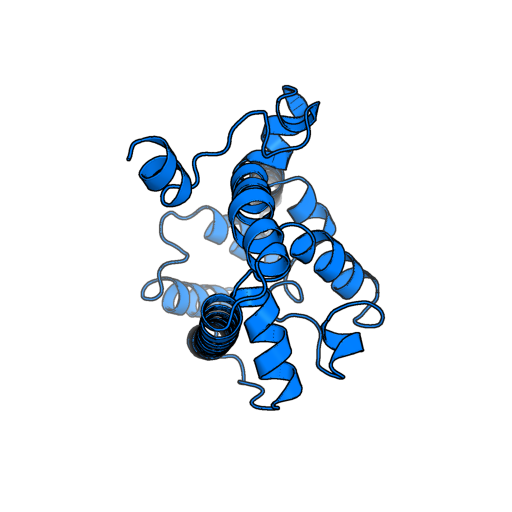E A CA 1
ATOM 764 C C . ILE A 1 99 ? -6.021 2.465 7.535 1.00 85.56 99 ILE A C 1
ATOM 766 O O . ILE A 1 99 ? -6.593 3.529 7.297 1.00 85.56 99 ILE A O 1
ATOM 770 N N . GLY A 1 100 ? -6.395 1.334 6.925 1.00 86.12 100 GLY A N 1
ATOM 771 C CA . GLY A 1 100 ? -7.426 1.258 5.899 1.00 86.12 100 GLY A CA 1
ATOM 772 C C . GLY A 1 100 ? -7.110 2.150 4.701 1.00 86.12 100 GLY A C 1
ATOM 773 O O . GLY A 1 100 ? -5.991 2.151 4.182 1.00 86.12 100 GLY A O 1
ATOM 774 N N . TRP A 1 101 ? -8.103 2.923 4.261 1.00 85.31 101 TRP A N 1
ATOM 775 C CA . TRP A 1 101 ? -8.021 3.720 3.033 1.00 85.31 101 TRP A CA 1
ATOM 776 C C . TRP A 1 101 ? -7.047 4.903 3.124 1.00 85.31 101 TRP A C 1
ATOM 778 O O . TRP A 1 101 ? -6.607 5.402 2.091 1.00 85.31 101 TRP A O 1
ATOM 788 N N . LEU A 1 102 ? -6.673 5.327 4.338 1.00 85.31 102 LEU A N 1
ATOM 789 C CA . LEU A 1 102 ? -5.698 6.399 4.558 1.00 85.31 102 LEU A CA 1
ATOM 790 C C . LEU A 1 102 ? -4.255 5.965 4.263 1.00 85.31 102 LEU A C 1
ATOM 792 O O . LEU A 1 102 ? -3.390 6.821 4.101 1.00 85.31 102 LEU A O 1
ATOM 796 N N . SER A 1 103 ? -3.987 4.660 4.167 1.00 85.38 103 SER A N 1
ATOM 797 C CA . SER A 1 103 ? -2.636 4.135 3.935 1.00 85.38 103 SER A CA 1
ATOM 798 C C . SER A 1 103 ? -2.043 4.656 2.626 1.00 85.38 103 SER A C 1
ATOM 800 O O . SER A 1 103 ? -0.942 5.189 2.613 1.00 85.38 103 SER A O 1
ATOM 802 N N . GLU A 1 104 ? -2.789 4.580 1.525 1.00 82.31 104 GLU A N 1
ATOM 803 C CA . GLU A 1 104 ? -2.330 5.045 0.216 1.00 82.31 104 GLU A CA 1
ATOM 804 C C . GLU A 1 104 ? -1.961 6.537 0.178 1.00 82.31 104 GLU A C 1
ATOM 806 O O . GLU A 1 104 ? -0.829 6.832 -0.202 1.00 82.31 104 GLU A O 1
ATOM 811 N N . PRO A 1 105 ? -2.834 7.496 0.559 1.00 84.38 105 PRO A N 1
ATOM 812 C CA . PRO A 1 105 ? -2.464 8.907 0.532 1.00 84.38 105 PRO A CA 1
ATOM 813 C C . PRO A 1 105 ? -1.322 9.225 1.501 1.00 84.38 105 PRO A C 1
ATOM 815 O O . PRO A 1 105 ? -0.433 9.989 1.132 1.00 84.38 105 PRO A O 1
ATOM 818 N N . LEU A 1 106 ? -1.295 8.620 2.696 1.00 85.06 106 LEU A N 1
ATOM 819 C CA . LEU A 1 106 ? -0.194 8.809 3.647 1.00 85.06 106 LEU A CA 1
ATOM 820 C C .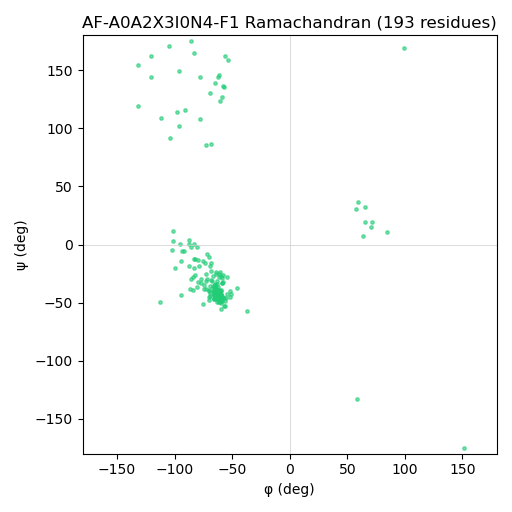 LEU A 1 106 ? 1.134 8.314 3.071 1.00 85.06 106 LEU A C 1
ATOM 822 O O . LEU A 1 106 ? 2.127 9.029 3.139 1.00 85.06 106 LEU A O 1
ATOM 826 N N . ASN A 1 107 ? 1.145 7.140 2.446 1.00 84.88 107 ASN A N 1
ATOM 827 C CA . ASN A 1 107 ? 2.351 6.571 1.854 1.00 84.88 107 ASN A CA 1
ATOM 828 C C . ASN A 1 107 ? 2.781 7.304 0.574 1.00 84.88 107 ASN A C 1
ATOM 830 O O . ASN A 1 107 ? 3.974 7.401 0.294 1.00 84.88 107 ASN A O 1
ATOM 834 N N . THR A 1 108 ? 1.845 7.859 -0.204 1.00 84.19 108 THR A N 1
ATOM 835 C CA . THR A 1 108 ? 2.192 8.745 -1.325 1.00 84.19 108 THR A CA 1
ATOM 836 C C . THR A 1 108 ? 2.837 10.026 -0.819 1.00 84.19 108 THR A C 1
ATOM 838 O O . THR A 1 108 ? 3.873 10.423 -1.344 1.00 84.19 108 THR A O 1
ATOM 841 N N . VAL A 1 109 ? 2.254 10.668 0.197 1.00 86.00 109 VAL A N 1
ATOM 842 C CA . VAL A 1 109 ? 2.843 11.858 0.827 1.00 86.00 109 VAL A CA 1
ATOM 843 C C . VAL A 1 109 ? 4.218 11.525 1.400 1.00 86.00 109 VAL A C 1
ATOM 845 O O . VAL A 1 109 ? 5.153 12.305 1.233 1.00 86.00 109 VAL A O 1
ATOM 848 N N . GLU A 1 110 ? 4.382 10.349 1.996 1.00 85.44 110 GLU A N 1
ATOM 849 C CA . GLU A 1 110 ? 5.670 9.869 2.488 1.00 85.44 110 GLU A CA 1
ATOM 850 C C . GLU A 1 110 ? 6.699 9.715 1.377 1.00 85.44 110 GLU A C 1
ATOM 852 O O . GLU A 1 110 ? 7.809 10.229 1.504 1.00 85.44 110 GLU A O 1
ATOM 857 N N . ASN A 1 111 ? 6.328 9.085 0.266 1.00 83.00 111 ASN A N 1
ATOM 858 C CA . ASN A 1 111 ? 7.220 8.931 -0.876 1.00 83.00 111 ASN A CA 1
ATOM 859 C C . ASN A 1 111 ? 7.601 10.298 -1.480 1.00 83.00 111 ASN A C 1
ATOM 861 O O . ASN A 1 111 ? 8.779 10.613 -1.621 1.00 83.00 111 ASN A O 1
ATOM 865 N N . VAL A 1 112 ? 6.614 11.162 -1.744 1.00 83.12 112 VAL A N 1
ATOM 866 C CA . VAL A 1 112 ? 6.831 12.494 -2.345 1.00 83.12 112 VAL A CA 1
ATOM 867 C C . VAL A 1 112 ? 7.629 13.419 -1.424 1.00 83.12 112 VAL A C 1
ATOM 869 O O . VAL A 1 112 ? 8.432 14.221 -1.893 1.00 83.12 112 VAL A O 1
ATOM 872 N N . SER A 1 113 ? 7.438 13.315 -0.109 1.00 84.19 113 SER A N 1
ATOM 873 C CA . SER A 1 113 ? 8.162 14.127 0.873 1.00 84.19 113 SER A CA 1
ATOM 874 C C . SER A 1 113 ? 9.549 13.583 1.229 1.00 84.19 113 SER A C 1
ATOM 876 O O . SER A 1 113 ? 10.231 14.182 2.064 1.00 84.19 113 SER A O 1
ATOM 878 N N . GLY A 1 114 ? 9.970 12.461 0.634 1.00 79.44 114 GLY A N 1
ATOM 879 C CA . GLY A 1 114 ? 11.242 11.808 0.943 1.00 79.44 114 GLY A CA 1
ATOM 880 C C . GLY A 1 114 ? 11.305 11.256 2.370 1.00 79.44 114 GLY A C 1
ATOM 881 O O . GLY A 1 114 ? 12.362 11.288 2.995 1.00 79.44 114 GLY A O 1
ATOM 882 N N . GLY A 1 115 ? 10.174 10.806 2.918 1.00 81.56 115 GLY A N 1
ATOM 883 C CA . GLY A 1 115 ? 10.077 10.259 4.272 1.00 81.56 115 GLY A CA 1
ATOM 884 C C . GLY A 1 115 ? 9.905 11.294 5.383 1.00 81.56 115 GLY A C 1
ATOM 885 O O . GLY A 1 115 ? 10.010 10.937 6.552 1.00 81.56 115 GLY A O 1
ATOM 886 N N . ARG A 1 116 ? 9.643 12.568 5.057 1.00 80.44 116 ARG A N 1
ATOM 887 C CA . ARG A 1 116 ? 9.436 13.631 6.062 1.00 80.44 116 ARG A CA 1
ATOM 888 C C . ARG A 1 116 ? 8.061 13.583 6.724 1.00 80.44 116 ARG A C 1
ATOM 890 O O . ARG A 1 116 ? 7.930 13.989 7.873 1.00 80.44 116 ARG A O 1
ATOM 897 N N . PHE A 1 117 ? 7.048 13.103 6.008 1.00 83.62 117 PHE A N 1
ATOM 898 C CA . PHE A 1 117 ? 5.674 13.004 6.494 1.00 83.62 117 PHE A CA 1
ATOM 899 C C . PHE A 1 117 ? 5.127 11.612 6.205 1.00 83.62 117 PHE A C 1
ATOM 901 O O . PHE A 1 117 ? 5.034 11.235 5.048 1.00 83.62 117 PHE A O 1
ATOM 908 N N . GLY A 1 118 ? 4.749 10.850 7.228 1.00 84.94 118 GLY A N 1
ATOM 909 C CA . GLY A 1 118 ? 4.264 9.481 7.047 1.00 84.94 118 GLY A CA 1
ATOM 910 C C . GLY A 1 118 ? 4.546 8.602 8.256 1.00 84.94 118 GLY A C 1
ATOM 911 O O . GLY A 1 118 ? 5.046 9.074 9.279 1.00 84.94 118 GLY A O 1
ATOM 912 N N . LEU A 1 119 ? 4.233 7.313 8.139 1.00 83.00 119 LEU A N 1
ATOM 913 C CA . LEU A 1 119 ? 4.433 6.357 9.229 1.00 83.00 119 LEU A CA 1
ATOM 914 C C . LEU A 1 119 ? 5.915 6.176 9.561 1.00 83.00 119 LEU A C 1
ATOM 916 O O . LEU A 1 119 ? 6.267 6.082 10.730 1.00 83.00 119 LEU A O 1
ATOM 920 N N . GLY A 1 120 ? 6.797 6.175 8.566 1.00 81.94 120 GLY A N 1
ATOM 921 C CA . GLY A 1 120 ? 8.242 6.165 8.760 1.00 81.94 120 GLY A CA 1
ATOM 922 C C . GLY A 1 120 ? 8.701 7.337 9.620 1.00 81.94 120 GLY A C 1
ATOM 923 O O . GLY A 1 120 ? 9.359 7.119 10.632 1.00 81.94 120 GLY A O 1
ATOM 924 N N . ALA A 1 121 ? 8.253 8.560 9.320 1.00 85.56 121 ALA A N 1
ATOM 925 C CA . ALA A 1 121 ? 8.555 9.730 10.148 1.00 85.56 121 ALA A CA 1
ATOM 926 C C . ALA A 1 121 ? 8.023 9.585 11.587 1.00 85.56 121 ALA A C 1
ATOM 928 O O . ALA A 1 121 ? 8.738 9.883 12.541 1.00 85.56 121 ALA A O 1
ATOM 929 N N . MET A 1 122 ? 6.792 9.085 11.755 1.00 86.25 122 MET A N 1
ATOM 930 C CA . MET A 1 122 ? 6.172 8.886 13.074 1.00 86.25 122 MET A CA 1
ATOM 931 C C . MET A 1 122 ? 6.902 7.848 13.931 1.00 86.25 122 MET A C 1
ATOM 933 O O . MET A 1 122 ? 7.012 8.019 15.142 1.00 86.25 122 MET A O 1
ATOM 937 N N . PHE A 1 123 ? 7.388 6.773 13.313 1.00 86.69 123 PHE A N 1
ATOM 938 C CA . PHE A 1 123 ? 8.075 5.683 14.003 1.00 86.69 123 PHE A CA 1
ATOM 939 C C . PHE A 1 123 ? 9.606 5.832 13.988 1.00 86.69 123 PHE A C 1
ATOM 941 O O . PHE A 1 123 ? 10.302 4.982 14.537 1.00 86.69 123 PHE A O 1
ATOM 948 N N . GLY A 1 124 ? 10.161 6.888 13.384 1.00 83.94 124 GLY A N 1
ATOM 949 C CA . GLY A 1 124 ? 11.611 7.026 13.206 1.00 83.94 124 GLY A CA 1
ATOM 950 C C . GLY A 1 124 ? 12.214 5.876 12.390 1.00 83.94 124 GLY A C 1
ATOM 951 O O . GLY A 1 124 ? 13.296 5.388 12.707 1.00 83.94 124 GLY A O 1
ATOM 952 N N . ALA A 1 125 ? 11.481 5.401 11.386 1.00 85.25 125 ALA A N 1
ATOM 953 C CA . ALA A 1 125 ? 11.838 4.293 10.510 1.00 85.25 125 ALA A CA 1
ATOM 954 C C . ALA A 1 125 ? 11.895 4.765 9.043 1.00 85.25 125 ALA A C 1
ATOM 956 O O . ALA A 1 125 ? 11.328 5.809 8.707 1.00 85.25 125 ALA A O 1
ATOM 957 N N . PRO A 1 126 ? 12.544 4.010 8.136 1.00 83.94 126 PRO A N 1
ATOM 958 C CA . PRO A 1 126 ? 12.519 4.324 6.709 1.00 83.94 126 PRO A CA 1
ATOM 959 C C . PRO A 1 126 ? 11.079 4.408 6.168 1.00 83.94 126 PRO A C 1
ATOM 961 O O . PRO A 1 126 ? 10.173 3.841 6.785 1.00 83.94 126 PRO A O 1
ATOM 964 N N . PRO A 1 127 ? 10.840 5.028 4.998 1.00 82.50 127 PRO A N 1
ATOM 965 C CA . PRO A 1 127 ? 9.526 4.997 4.356 1.00 82.50 127 PRO A CA 1
ATOM 966 C C . PRO A 1 127 ? 9.003 3.573 4.159 1.00 82.50 127 PRO A C 1
ATOM 968 O O . PRO A 1 127 ? 9.780 2.613 4.122 1.00 82.50 127 PRO A O 1
ATOM 971 N N . VAL A 1 128 ? 7.695 3.407 4.004 1.00 79.94 128 VAL A N 1
ATOM 972 C CA . VAL A 1 128 ? 7.097 2.083 3.799 1.00 79.94 128 VAL A CA 1
ATOM 973 C C . VAL A 1 128 ? 7.668 1.391 2.550 1.00 79.94 128 VAL A C 1
ATOM 975 O O . VAL A 1 128 ? 7.608 1.895 1.425 1.00 79.94 128 VAL A O 1
ATOM 978 N N . SER A 1 129 ? 8.152 0.162 2.736 1.00 78.00 129 SER A N 1
ATOM 979 C CA . SER A 1 129 ? 8.937 -0.608 1.760 1.00 78.00 129 SER A CA 1
ATOM 980 C C . SER A 1 129 ? 8.251 -0.858 0.411 1.00 78.00 129 SER A C 1
ATOM 982 O O . SER A 1 129 ? 8.924 -1.054 -0.602 1.00 78.00 129 SER A O 1
ATOM 984 N N . ARG A 1 130 ? 6.911 -0.880 0.369 1.00 72.31 130 ARG A N 1
ATOM 985 C CA . ARG A 1 130 ? 6.143 -1.163 -0.858 1.00 72.31 130 ARG A CA 1
ATOM 986 C C . ARG A 1 130 ? 5.943 0.057 -1.763 1.00 72.31 130 ARG A C 1
ATOM 988 O O . ARG A 1 130 ? 5.625 -0.123 -2.936 1.00 72.31 130 ARG A O 1
ATOM 995 N N . PHE A 1 131 ? 6.088 1.267 -1.223 1.00 69.50 131 PHE A N 1
ATOM 996 C CA . PHE A 1 131 ? 5.875 2.514 -1.963 1.00 69.50 131 PHE A CA 1
ATOM 997 C C . PHE A 1 131 ? 7.183 3.153 -2.435 1.00 69.50 131 PHE A C 1
ATOM 999 O O . PHE A 1 131 ? 7.154 3.879 -3.420 1.00 69.50 131 PHE A O 1
ATOM 1006 N N . GLN A 1 132 ? 8.322 2.811 -1.824 1.00 66.94 132 GLN A N 1
ATOM 1007 C CA . GLN A 1 132 ? 9.647 3.315 -2.215 1.00 66.94 132 GLN A CA 1
ATOM 1008 C C . GLN A 1 132 ? 10.026 3.019 -3.676 1.00 66.94 132 GLN A C 1
ATOM 1010 O O . GLN A 1 132 ? 10.728 3.804 -4.299 1.00 66.94 132 GLN A O 1
ATOM 1015 N N . SER A 1 133 ? 9.568 1.896 -4.237 1.00 60.28 133 SER A N 1
ATOM 1016 C CA . SER A 1 133 ? 9.937 1.454 -5.590 1.00 60.28 133 SER A CA 1
ATOM 1017 C C . SER A 1 133 ? 8.870 1.741 -6.653 1.00 60.28 133 SER A C 1
ATOM 1019 O O . SER A 1 133 ? 8.924 1.170 -7.740 1.00 60.28 133 SER A O 1
ATOM 1021 N N . ARG A 1 134 ? 7.843 2.542 -6.341 1.00 63.03 134 ARG A N 1
ATOM 1022 C CA . ARG A 1 134 ? 6.722 2.825 -7.250 1.00 63.03 134 ARG A CA 1
ATOM 1023 C C . ARG A 1 134 ? 6.617 4.315 -7.546 1.00 63.03 134 ARG A C 1
ATOM 1025 O O . ARG A 1 134 ? 6.779 5.142 -6.654 1.00 63.03 134 ARG A O 1
ATOM 1032 N N . ASN A 1 135 ? 6.236 4.641 -8.782 1.00 66.56 135 ASN A N 1
ATOM 1033 C CA . ASN A 1 135 ? 5.770 5.978 -9.137 1.00 66.56 135 ASN A CA 1
ATOM 1034 C C . ASN A 1 135 ? 4.408 6.222 -8.458 1.00 66.56 135 ASN A C 1
ATOM 1036 O O . ASN A 1 135 ? 3.351 5.906 -9.009 1.00 66.56 135 ASN A O 1
ATOM 1040 N N . ALA A 1 136 ? 4.446 6.695 -7.209 1.00 62.25 136 ALA A N 1
ATOM 1041 C CA . ALA A 1 136 ? 3.288 6.735 -6.319 1.00 62.25 136 ALA A CA 1
ATOM 1042 C C . ALA A 1 136 ? 2.124 7.560 -6.887 1.00 62.25 136 ALA A C 1
ATOM 1044 O O . ALA A 1 136 ? 0.971 7.187 -6.698 1.00 62.25 136 ALA A O 1
ATOM 1045 N N . ILE A 1 137 ? 2.415 8.622 -7.644 1.00 64.94 137 ILE A N 1
ATOM 1046 C CA . ILE A 1 137 ? 1.392 9.485 -8.249 1.00 64.94 137 ILE A CA 1
ATOM 1047 C C . ILE A 1 137 ? 0.634 8.744 -9.362 1.00 64.94 137 ILE A C 1
ATOM 1049 O O . ILE A 1 137 ? -0.595 8.777 -9.390 1.00 64.94 137 ILE A O 1
ATOM 1053 N N . GLY A 1 138 ? 1.340 8.019 -10.237 1.00 67.69 138 GLY A N 1
ATOM 1054 C CA . GLY A 1 138 ? 0.712 7.223 -11.300 1.00 67.69 138 GLY A CA 1
ATOM 1055 C C . GLY A 1 138 ? -0.133 6.073 -10.745 1.00 67.69 138 GLY A C 1
ATOM 1056 O O . GLY A 1 138 ? -1.270 5.873 -11.165 1.00 67.69 138 GLY A O 1
ATOM 1057 N N . ALA A 1 139 ? 0.371 5.389 -9.714 1.00 67.06 139 ALA A N 1
ATOM 1058 C CA . ALA A 1 139 ? -0.334 4.284 -9.064 1.00 67.06 139 ALA A CA 1
ATOM 1059 C C . ALA A 1 139 ? -1.643 4.716 -8.368 1.00 67.06 139 ALA A C 1
ATOM 1061 O O . ALA A 1 139 ? -2.551 3.901 -8.193 1.00 67.06 139 ALA A O 1
ATOM 1062 N N . MET A 1 140 ? -1.780 5.993 -7.990 1.00 74.56 140 MET A N 1
ATOM 1063 C CA . MET A 1 140 ? -3.003 6.511 -7.368 1.00 74.56 140 MET A CA 1
ATOM 1064 C C . MET A 1 140 ? -4.178 6.651 -8.333 1.00 74.56 140 MET A C 1
ATOM 1066 O O . MET A 1 140 ? -5.322 6.589 -7.873 1.00 74.56 140 MET A O 1
ATOM 1070 N N . LEU A 1 141 ? -3.911 6.806 -9.635 1.00 81.44 141 LEU A N 1
ATOM 1071 C CA . LEU A 1 141 ? -4.939 6.892 -10.678 1.00 81.44 141 LEU A CA 1
ATOM 1072 C C . LEU A 1 141 ? -5.623 5.546 -10.934 1.00 81.44 141 LEU A C 1
ATOM 1074 O O . LEU A 1 141 ? -6.644 5.486 -11.606 1.00 81.44 141 LEU A O 1
ATOM 1078 N N . GLY A 1 142 ? -5.111 4.477 -10.333 1.00 81.88 142 GLY A N 1
ATOM 1079 C CA . GLY A 1 142 ? -5.740 3.173 -10.320 1.00 81.88 142 GLY A CA 1
ATOM 1080 C C . GLY A 1 142 ? -5.160 2.207 -11.354 1.00 81.88 142 GLY A C 1
ATOM 1081 O O . GLY A 1 142 ? -4.394 2.592 -12.240 1.00 81.88 142 GLY A O 1
ATOM 1082 N N . PRO A 1 143 ? -5.526 0.920 -11.245 1.00 81.62 143 PRO A N 1
ATOM 1083 C CA . PRO A 1 143 ? -4.869 -0.167 -11.971 1.00 81.62 143 PRO A CA 1
ATOM 1084 C C . PRO A 1 143 ? -4.997 -0.066 -13.492 1.00 81.62 143 PRO A C 1
ATOM 1086 O O . PRO A 1 143 ? -4.078 -0.442 -14.209 1.00 81.62 143 PRO A O 1
ATOM 1089 N N . THR A 1 144 ? -6.122 0.449 -13.996 1.00 83.25 144 THR A N 1
ATOM 1090 C CA . THR A 1 144 ? -6.331 0.611 -15.443 1.00 83.25 144 THR A CA 1
ATOM 1091 C C . THR A 1 144 ? -5.387 1.649 -16.041 1.00 83.25 144 THR A C 1
ATOM 1093 O O . THR A 1 144 ? -4.891 1.448 -17.145 1.00 83.25 144 THR A O 1
AT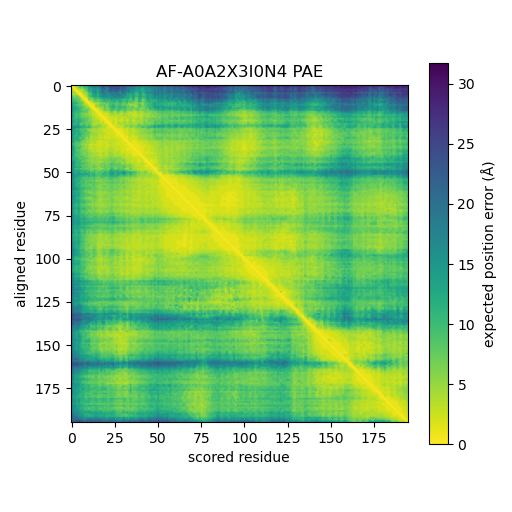OM 1096 N N . PHE A 1 145 ? -5.103 2.729 -15.312 1.00 84.31 145 PHE A N 1
ATOM 1097 C CA . PHE A 1 145 ? -4.160 3.751 -15.763 1.00 84.31 145 PHE A CA 1
ATOM 1098 C C . PHE A 1 145 ? -2.709 3.275 -15.642 1.00 84.31 145 PHE A C 1
ATOM 1100 O O . PHE A 1 145 ? -1.926 3.527 -16.553 1.00 84.31 145 PHE A O 1
ATOM 1107 N N . ASP A 1 146 ? -2.373 2.534 -14.580 1.00 83.00 146 ASP A N 1
ATOM 1108 C CA . ASP A 1 146 ? -1.058 1.888 -14.420 1.00 83.00 146 ASP A CA 1
ATOM 1109 C C . ASP A 1 146 ? -0.783 0.918 -15.586 1.00 83.00 146 ASP A C 1
ATOM 1111 O O . ASP A 1 146 ? 0.229 1.041 -16.271 1.00 83.00 146 ASP A O 1
ATOM 1115 N N . LEU A 1 147 ? -1.746 0.043 -15.910 1.00 83.31 147 LEU A N 1
ATOM 1116 C CA . LEU A 1 147 ? -1.643 -0.897 -17.032 1.00 83.31 147 LEU A CA 1
ATOM 1117 C C . LEU A 1 147 ? -1.559 -0.189 -18.392 1.00 83.31 147 LEU A C 1
ATOM 1119 O O . LEU A 1 147 ? -0.780 -0.597 -19.250 1.00 83.31 147 LEU A O 1
ATOM 1123 N N . GLY A 1 148 ? -2.354 0.865 -18.605 1.00 84.69 148 GLY A N 1
ATOM 1124 C CA . GLY A 1 148 ? -2.290 1.664 -19.830 1.00 84.69 148 GLY A CA 1
ATOM 1125 C C . GLY A 1 148 ? -0.930 2.346 -20.011 1.00 84.69 148 GLY A C 1
ATOM 1126 O O . GLY A 1 148 ? -0.388 2.353 -21.116 1.00 84.69 148 GLY A O 1
ATOM 1127 N N . GLY A 1 149 ? -0.350 2.863 -18.923 1.00 84.88 149 GLY A N 1
ATOM 1128 C CA . GLY A 1 149 ? 0.997 3.435 -18.910 1.00 84.88 149 GLY A CA 1
ATOM 1129 C C . GLY A 1 149 ? 2.089 2.397 -19.180 1.00 84.88 149 GLY A C 1
ATOM 1130 O O . GLY A 1 149 ? 2.982 2.648 -19.993 1.00 84.88 149 GLY A O 1
ATOM 1131 N N . ASP A 1 150 ? 1.998 1.215 -18.563 1.00 85.19 150 ASP A N 1
ATOM 1132 C CA . ASP A 1 150 ? 2.914 0.098 -18.825 1.00 85.19 150 ASP A CA 1
ATOM 1133 C C . ASP A 1 150 ? 2.828 -0.341 -20.305 1.00 85.19 150 ASP A C 1
ATOM 1135 O O . ASP A 1 150 ? 3.856 -0.480 -20.968 1.00 85.19 150 ASP A O 1
ATOM 1139 N N . ALA A 1 151 ? 1.623 -0.458 -20.876 1.00 86.00 151 ALA A N 1
ATOM 1140 C CA . ALA A 1 151 ? 1.428 -0.818 -22.284 1.00 86.00 151 ALA A CA 1
ATOM 1141 C C . ALA A 1 151 ? 2.001 0.231 -23.255 1.00 86.00 151 ALA A C 1
ATOM 1143 O O . ALA A 1 151 ? 2.662 -0.126 -24.231 1.00 86.00 151 ALA A O 1
ATOM 1144 N N . ALA A 1 152 ? 1.794 1.523 -22.979 1.00 86.69 152 ALA A N 1
ATOM 1145 C CA . ALA A 1 152 ? 2.385 2.604 -23.767 1.00 86.69 152 ALA A CA 1
ATOM 1146 C C . ALA A 1 152 ? 3.921 2.591 -23.692 1.00 86.69 152 ALA A C 1
ATOM 1148 O O . ALA A 1 152 ? 4.590 2.794 -24.704 1.00 86.69 152 ALA A O 1
ATOM 1149 N N . THR A 1 153 ? 4.477 2.291 -22.514 1.00 86.25 153 THR A N 1
ATOM 1150 C CA . THR A 1 153 ? 5.927 2.156 -22.300 1.00 86.25 153 THR A CA 1
ATOM 1151 C C . THR A 1 153 ? 6.506 1.018 -23.143 1.00 86.25 153 THR A C 1
ATOM 1153 O O . THR A 1 153 ? 7.518 1.204 -23.817 1.00 86.25 153 THR A O 1
ATOM 1156 N N . VAL A 1 154 ? 5.843 -0.143 -23.168 1.00 86.88 154 VAL A N 1
ATOM 1157 C CA . VAL A 1 154 ? 6.244 -1.282 -24.010 1.00 86.88 154 VAL A CA 1
ATOM 1158 C C . VAL A 1 154 ? 6.139 -0.936 -25.496 1.00 86.88 154 VAL A C 1
ATOM 1160 O O . VAL A 1 154 ? 7.082 -1.184 -26.244 1.00 86.88 154 VAL A O 1
ATOM 1163 N N . ALA A 1 155 ? 5.032 -0.326 -25.933 1.00 87.12 155 ALA A N 1
ATOM 1164 C CA . ALA A 1 155 ? 4.842 0.070 -27.329 1.00 87.12 155 ALA A CA 1
ATOM 1165 C C . ALA A 1 155 ? 5.922 1.057 -27.799 1.00 87.12 155 ALA A C 1
ATOM 1167 O O . ALA A 1 155 ? 6.472 0.897 -28.885 1.00 87.12 155 ALA A O 1
ATOM 1168 N N . HIS A 1 156 ? 6.276 2.034 -26.962 1.00 87.75 156 HIS A N 1
ATOM 1169 C CA . HIS A 1 156 ? 7.364 2.969 -27.238 1.00 87.75 156 HIS A CA 1
ATOM 1170 C C . HIS A 1 156 ? 8.718 2.258 -27.377 1.00 87.75 156 HIS A C 1
ATOM 1172 O O . HIS A 1 156 ? 9.483 2.583 -28.282 1.00 87.75 156 HIS A O 1
ATOM 1178 N N . GLY A 1 157 ? 9.005 1.272 -26.522 1.00 84.88 157 GLY A N 1
ATOM 1179 C CA . GLY A 1 157 ? 10.224 0.462 -26.624 1.00 84.88 157 GLY A CA 1
ATOM 1180 C C . GLY A 1 157 ? 10.304 -0.340 -27.923 1.00 84.88 157 GLY A C 1
ATOM 1181 O O . GLY A 1 157 ? 11.328 -0.329 -28.599 1.00 84.88 157 GLY A O 1
ATOM 1182 N N . VAL A 1 158 ? 9.195 -0.967 -28.329 1.00 87.25 158 VAL A N 1
ATOM 1183 C CA . VAL A 1 158 ? 9.109 -1.719 -29.594 1.00 87.25 158 VAL A CA 1
ATOM 1184 C C . VAL A 1 158 ? 9.301 -0.805 -30.806 1.00 87.25 158 VAL A C 1
ATOM 1186 O O . VAL A 1 158 ? 10.031 -1.165 -31.726 1.00 87.25 158 VAL A O 1
ATOM 1189 N N . LEU A 1 159 ? 8.659 0.367 -30.818 1.00 88.94 159 LEU A N 1
ATOM 1190 C CA . LEU A 1 159 ? 8.710 1.292 -31.955 1.00 88.94 159 LEU A CA 1
ATOM 1191 C C . LEU A 1 159 ? 10.084 1.944 -32.135 1.00 88.94 159 LEU A C 1
ATOM 1193 O O . LEU A 1 159 ? 10.500 2.161 -33.270 1.00 88.94 159 LEU A O 1
ATOM 1197 N N . ASN A 1 160 ? 10.784 2.235 -31.038 1.00 87.25 160 ASN A N 1
ATOM 1198 C CA . ASN A 1 160 ? 12.105 2.864 -31.081 1.00 87.25 160 ASN A CA 1
ATOM 1199 C C . ASN A 1 160 ? 13.264 1.855 -31.066 1.00 87.25 160 ASN A C 1
ATOM 1201 O O . ASN A 1 160 ? 14.414 2.252 -31.213 1.00 87.25 160 ASN A O 1
ATOM 1205 N N . GLY A 1 161 ? 12.978 0.558 -30.907 1.00 79.50 161 GLY A N 1
ATOM 1206 C CA . GLY A 1 161 ? 13.998 -0.492 -30.842 1.00 79.50 161 GLY A CA 1
ATOM 1207 C C . GLY A 1 161 ? 14.837 -0.477 -29.559 1.00 79.50 161 GLY A C 1
ATOM 1208 O O . GLY A 1 161 ? 15.878 -1.127 -29.510 1.00 79.50 161 GLY A O 1
ATOM 1209 N N . GLU A 1 162 ? 14.392 0.237 -28.524 1.00 78.31 162 GLU A N 1
ATOM 1210 C CA . GLU A 1 162 ? 15.093 0.389 -27.248 1.00 78.31 162 GLU A CA 1
ATOM 1211 C C . GLU A 1 162 ? 14.313 -0.319 -26.134 1.00 78.31 162 GLU A C 1
ATOM 1213 O O . GLU A 1 162 ? 13.248 0.128 -25.699 1.00 78.31 162 GLU A O 1
ATOM 1218 N N . PHE A 1 163 ? 14.855 -1.440 -25.658 1.00 77.88 163 PHE A N 1
ATOM 1219 C CA . PHE A 1 163 ? 14.392 -2.109 -24.444 1.00 77.88 163 PHE A CA 1
ATOM 1220 C C . PHE A 1 163 ? 15.380 -1.830 -23.315 1.00 77.88 163 PHE A C 1
ATOM 1222 O O . PHE A 1 163 ? 16.353 -2.556 -23.141 1.00 77.88 163 PHE A O 1
ATOM 1229 N N . ASP A 1 164 ? 15.125 -0.772 -22.551 1.00 82.44 164 ASP A N 1
ATOM 1230 C CA . ASP A 1 164 ? 15.808 -0.521 -21.284 1.00 82.44 164 ASP A CA 1
ATOM 1231 C C . ASP A 1 164 ? 15.081 -1.272 -20.140 1.00 82.44 164 ASP A C 1
ATOM 1233 O O . ASP A 1 164 ? 14.037 -1.925 -20.303 1.00 82.44 164 ASP A O 1
ATOM 1237 N N . SER A 1 165 ? 15.664 -1.209 -18.949 1.00 81.69 165 SER A N 1
ATOM 1238 C CA . SER A 1 165 ? 15.155 -1.711 -17.680 1.00 81.69 165 SER A CA 1
ATOM 1239 C C . SER A 1 165 ? 13.686 -1.355 -17.432 1.00 81.69 165 SER A C 1
ATOM 1241 O O . SER A 1 165 ? 12.930 -2.190 -16.934 1.00 81.69 165 SER A O 1
ATOM 1243 N N . GLN A 1 16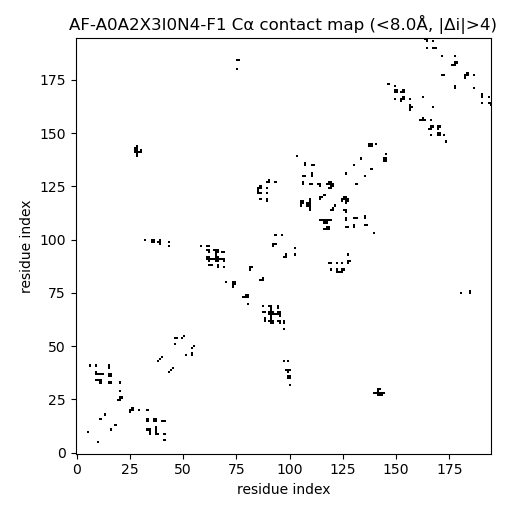6 ? 13.241 -0.158 -17.825 1.00 80.81 166 GLN A N 1
ATOM 1244 C CA . GLN A 1 166 ? 11.861 0.286 -17.640 1.00 80.81 166 GLN A CA 1
ATOM 1245 C C . GLN A 1 166 ? 10.868 -0.472 -18.538 1.00 80.81 166 GLN A C 1
ATOM 1247 O O . GLN A 1 166 ? 9.818 -0.907 -18.062 1.00 80.81 166 GLN A O 1
ATOM 1252 N N . GLN A 1 167 ? 11.188 -0.660 -19.820 1.00 84.94 167 GLN A N 1
ATOM 1253 C CA . GLN A 1 167 ? 10.346 -1.364 -20.794 1.00 84.94 167 GLN A CA 1
ATOM 1254 C C . GLN A 1 167 ? 10.305 -2.858 -20.481 1.00 84.94 167 GLN A C 1
ATOM 1256 O O . GLN A 1 167 ? 9.238 -3.470 -20.525 1.00 84.94 167 GLN A O 1
ATOM 1261 N N . THR A 1 168 ? 11.447 -3.426 -20.094 1.00 85.06 168 THR A N 1
ATOM 1262 C CA . THR A 1 168 ? 11.562 -4.822 -19.658 1.00 85.06 168 THR A CA 1
ATOM 1263 C C . THR A 1 168 ? 10.697 -5.086 -18.426 1.00 85.06 168 THR A C 1
ATOM 1265 O O . THR A 1 168 ? 9.921 -6.046 -18.393 1.00 85.06 168 THR A O 1
ATOM 1268 N N . HIS A 1 169 ? 10.755 -4.191 -17.438 1.00 86.12 169 HIS A N 1
ATOM 1269 C CA . HIS A 1 169 ? 9.922 -4.275 -16.245 1.00 86.12 169 HIS A CA 1
ATOM 1270 C C . HIS A 1 169 ? 8.426 -4.121 -16.568 1.00 86.12 169 HIS A C 1
ATOM 1272 O O . HIS A 1 169 ? 7.603 -4.895 -16.076 1.00 86.12 169 HIS A O 1
ATOM 1278 N N . ALA A 1 170 ? 8.059 -3.163 -17.427 1.00 85.62 170 ALA A N 1
ATOM 1279 C CA . ALA A 1 170 ? 6.678 -2.954 -17.866 1.00 85.62 170 ALA A CA 1
ATOM 1280 C C . ALA A 1 170 ? 6.116 -4.179 -18.611 1.00 85.62 170 ALA A C 1
ATOM 1282 O O . ALA A 1 170 ? 5.018 -4.638 -18.299 1.00 85.62 170 ALA A O 1
ATOM 1283 N N . ALA A 1 171 ? 6.890 -4.780 -19.520 1.00 86.44 171 ALA A N 1
ATOM 1284 C CA . ALA A 1 171 ? 6.502 -5.999 -20.230 1.00 86.44 171 ALA A CA 1
ATOM 1285 C C . ALA A 1 171 ? 6.296 -7.174 -19.266 1.00 86.44 171 ALA A C 1
ATOM 1287 O O . ALA A 1 171 ? 5.296 -7.893 -19.342 1.00 86.44 171 ALA A O 1
ATOM 1288 N N . ARG A 1 172 ? 7.203 -7.336 -18.297 1.00 86.88 172 ARG A N 1
ATOM 1289 C CA . ARG A 1 172 ? 7.079 -8.360 -17.259 1.00 86.88 172 ARG A CA 1
ATOM 1290 C C . ARG A 1 172 ? 5.810 -8.181 -16.433 1.00 86.88 172 ARG A C 1
ATOM 1292 O O . ARG A 1 172 ? 5.167 -9.177 -16.099 1.00 86.88 172 ARG A O 1
ATOM 1299 N N . LYS A 1 173 ? 5.429 -6.945 -16.095 1.00 85.75 173 LYS A N 1
ATOM 1300 C CA . LYS A 1 173 ? 4.224 -6.696 -15.294 1.00 85.75 173 LYS A CA 1
ATOM 1301 C C . LYS A 1 173 ? 2.951 -7.241 -15.938 1.00 85.75 173 LYS A C 1
ATOM 1303 O O . LYS A 1 173 ? 2.036 -7.622 -15.209 1.00 85.75 173 LYS A O 1
ATOM 1308 N N . MET A 1 174 ? 2.920 -7.304 -17.269 1.00 85.81 174 MET A N 1
ATOM 1309 C CA . MET A 1 174 ? 1.789 -7.800 -18.054 1.00 85.81 174 MET A CA 1
ATOM 1310 C C . MET A 1 174 ? 1.715 -9.332 -18.111 1.00 85.81 174 MET A C 1
ATOM 1312 O O . MET A 1 174 ? 0.684 -9.874 -18.509 1.00 85.81 174 MET A O 1
ATOM 1316 N N . LEU A 1 175 ? 2.772 -10.050 -17.709 1.00 88.81 175 LEU A N 1
ATOM 1317 C CA . LEU A 1 175 ? 2.764 -11.509 -17.718 1.00 88.81 175 LEU A CA 1
ATOM 1318 C C . LEU A 1 175 ? 1.808 -12.055 -16.646 1.00 88.81 175 LEU A C 1
ATOM 1320 O O . LEU A 1 175 ? 1.904 -11.681 -15.468 1.00 88.81 175 LEU A O 1
ATOM 1324 N N . PRO A 1 176 ? 0.910 -12.990 -17.005 1.00 88.12 176 PRO A N 1
ATOM 1325 C CA . PRO A 1 176 ? 0.074 -13.642 -16.014 1.00 88.12 176 PRO A CA 1
ATOM 1326 C C . PRO A 1 176 ? 0.961 -14.391 -15.015 1.00 88.12 176 PRO A C 1
ATOM 1328 O O . PRO A 1 176 ? 2.018 -14.916 -15.359 1.00 88.12 176 PRO A O 1
ATOM 1331 N N . PHE A 1 177 ? 0.526 -14.435 -13.755 1.00 87.75 177 PHE A N 1
ATOM 1332 C CA . PHE A 1 177 ? 1.215 -15.147 -12.670 1.00 87.75 177 PHE A CA 1
ATOM 1333 C C . PHE A 1 177 ? 2.617 -14.633 -12.296 1.00 87.75 177 PHE A C 1
ATOM 1335 O O . PHE A 1 177 ? 3.263 -15.222 -11.428 1.00 87.75 177 PHE A O 1
ATOM 1342 N N . GLN A 1 178 ? 3.075 -13.503 -12.841 1.00 85.62 178 GLN A N 1
ATOM 1343 C CA . GLN A 1 178 ? 4.419 -12.975 -12.561 1.00 85.62 178 GLN A CA 1
ATOM 1344 C C . GLN A 1 178 ? 4.670 -12.642 -11.078 1.00 85.62 178 GLN A C 1
ATOM 1346 O O . GLN A 1 178 ? 5.804 -12.696 -10.612 1.00 85.62 178 GLN A O 1
ATOM 1351 N N . ASN A 1 179 ? 3.602 -12.389 -10.313 1.00 84.19 179 ASN A N 1
ATOM 1352 C CA . ASN A 1 179 ? 3.650 -12.125 -8.872 1.00 84.19 179 ASN A CA 1
ATOM 1353 C C . ASN A 1 179 ? 3.635 -13.392 -7.990 1.00 84.19 179 ASN A C 1
ATOM 1355 O O . ASN A 1 179 ? 3.676 -13.269 -6.761 1.00 84.19 179 ASN A O 1
ATOM 1359 N N . LEU A 1 180 ? 3.544 -14.601 -8.566 1.00 87.56 180 LEU A N 1
ATOM 1360 C CA . LEU A 1 180 ? 3.599 -15.841 -7.786 1.00 87.56 180 LEU A CA 1
ATOM 1361 C C . LEU A 1 180 ? 4.974 -15.993 -7.135 1.00 87.56 180 LEU A C 1
ATOM 1363 O O . LEU A 1 180 ? 6.002 -15.764 -7.764 1.00 87.56 180 LEU A O 1
ATOM 1367 N N . TRP A 1 181 ? 4.998 -16.439 -5.881 1.00 83.56 181 TRP A N 1
ATOM 1368 C CA . TRP A 1 181 ? 6.225 -16.566 -5.088 1.00 83.56 181 TRP A CA 1
ATOM 1369 C C . TRP A 1 181 ? 7.274 -17.503 -5.710 1.00 83.56 181 TRP A C 1
ATOM 1371 O O . TRP A 1 181 ? 8.459 -17.310 -5.470 1.00 83.56 181 TRP A O 1
ATOM 1381 N N . ALA A 1 182 ? 6.852 -18.488 -6.511 1.00 86.44 182 ALA A N 1
ATOM 1382 C CA . ALA A 1 182 ? 7.745 -19.411 -7.213 1.00 86.44 182 ALA A CA 1
ATOM 1383 C C . ALA A 1 182 ? 8.266 -18.848 -8.549 1.00 86.44 182 ALA A C 1
ATOM 1385 O O . ALA A 1 182 ? 9.359 -19.198 -8.984 1.00 86.44 182 ALA A O 1
ATOM 1386 N N . ILE A 1 183 ? 7.495 -17.966 -9.194 1.00 86.44 183 ILE A N 1
ATOM 1387 C CA . ILE A 1 183 ? 7.794 -17.430 -10.531 1.00 86.44 183 ILE A CA 1
ATOM 1388 C C . ILE A 1 183 ? 8.550 -16.103 -10.424 1.00 86.44 183 ILE A C 1
ATOM 1390 O O . ILE A 1 183 ? 9.550 -15.894 -11.106 1.00 86.44 183 ILE A O 1
ATOM 1394 N N . SER A 1 184 ? 8.120 -15.217 -9.524 1.00 85.94 184 SER A N 1
ATOM 1395 C CA . SER A 1 184 ? 8.694 -13.882 -9.346 1.00 85.94 184 SER A CA 1
ATOM 1396 C C . SER A 1 184 ? 10.211 -13.884 -9.110 1.00 85.94 184 SER A C 1
ATOM 1398 O O . SER A 1 184 ? 10.872 -13.037 -9.708 1.00 85.94 184 SER A O 1
ATOM 1400 N N . PRO A 1 185 ? 10.803 -14.775 -8.285 1.00 84.62 185 PRO A N 1
ATOM 1401 C CA . PRO A 1 185 ? 12.251 -14.783 -8.081 1.00 84.62 185 PRO A CA 1
ATOM 1402 C C . PRO A 1 185 ? 13.026 -15.195 -9.335 1.00 84.62 185 PRO A C 1
ATOM 1404 O O . PRO A 1 185 ? 14.137 -14.720 -9.546 1.00 84.62 185 PRO A O 1
ATOM 1407 N N . LEU A 1 186 ? 12.448 -16.060 -10.175 1.00 84.75 186 LEU A N 1
ATOM 1408 C CA . LEU A 1 186 ? 13.055 -16.467 -11.443 1.00 84.75 186 LEU A CA 1
ATOM 1409 C C . LEU A 1 186 ? 13.027 -15.309 -12.438 1.00 84.75 186 LEU A C 1
ATOM 1411 O O . LEU A 1 186 ? 14.060 -14.965 -13.002 1.00 84.75 186 LEU A O 1
ATOM 1415 N N . LEU A 1 187 ? 11.871 -14.658 -12.587 1.00 85.88 187 LEU A N 1
ATOM 1416 C CA . LEU A 1 187 ? 11.732 -13.495 -13.463 1.00 85.88 187 LEU A CA 1
ATOM 1417 C C . LEU A 1 187 ? 12.619 -12.323 -13.019 1.00 85.88 187 LEU A C 1
ATOM 1419 O O . LEU A 1 187 ? 13.187 -11.661 -13.876 1.00 85.88 187 LEU A O 1
ATOM 1423 N N . ASN A 1 188 ? 12.796 -12.106 -11.707 1.00 83.81 188 ASN A N 1
ATOM 1424 C CA . ASN A 1 188 ? 13.734 -11.104 -11.181 1.00 83.81 188 ASN A CA 1
ATOM 1425 C C . ASN A 1 188 ? 15.166 -11.350 -11.681 1.00 83.81 188 ASN A C 1
ATOM 1427 O O . ASN A 1 188 ? 15.811 -10.419 -12.146 1.00 83.81 188 ASN A O 1
ATOM 1431 N N . LYS A 1 189 ? 15.644 -12.600 -11.624 1.00 83.81 189 LYS A N 1
ATOM 1432 C CA . LYS A 1 189 ? 16.995 -12.953 -12.088 1.00 83.81 189 LYS A CA 1
ATOM 1433 C C . LYS A 1 189 ? 17.160 -12.762 -13.592 1.00 83.81 189 LYS A C 1
ATOM 1435 O O . LYS A 1 189 ? 18.203 -12.301 -14.034 1.00 83.81 189 LYS A O 1
ATOM 1440 N N . VAL A 1 190 ? 16.140 -13.123 -14.370 1.00 84.75 190 VAL A N 1
ATOM 1441 C CA . VAL A 1 190 ? 16.153 -12.933 -15.828 1.00 84.75 190 VAL A CA 1
ATOM 1442 C C . VAL A 1 190 ? 16.180 -11.441 -16.171 1.00 84.75 190 VAL A C 1
ATOM 1444 O O . VAL A 1 190 ? 16.942 -11.025 -17.033 1.00 84.75 190 VAL A O 1
ATOM 1447 N N . GLU A 1 191 ? 15.397 -10.624 -15.468 1.00 81.62 191 GLU A N 1
ATOM 1448 C CA . GLU A 1 191 ? 15.387 -9.169 -15.643 1.00 81.62 191 GLU A CA 1
ATOM 1449 C C . GLU A 1 191 ? 16.727 -8.524 -15.256 1.00 81.62 191 GLU A C 1
ATOM 1451 O O . GLU A 1 191 ? 17.182 -7.627 -15.953 1.00 81.62 191 GLU A O 1
ATOM 1456 N N . GLU A 1 192 ? 17.393 -8.995 -14.197 1.00 81.56 192 GLU A N 1
ATOM 1457 C CA . GLU A 1 192 ? 18.741 -8.537 -13.821 1.00 81.56 192 GLU A CA 1
ATOM 1458 C C . GLU A 1 192 ? 19.806 -8.859 -14.874 1.00 81.56 192 GLU A C 1
ATOM 1460 O O . GLU A 1 192 ? 20.750 -8.094 -15.015 1.00 81.56 192 GLU A O 1
ATOM 1465 N N . GLN A 1 193 ? 19.659 -9.957 -15.620 1.00 77.62 193 GLN A N 1
ATOM 1466 C CA . GLN A 1 193 ? 20.580 -10.332 -16.702 1.00 77.62 193 GLN A CA 1
ATOM 1467 C C . GLN A 1 193 ? 20.358 -9.549 -18.001 1.00 77.62 193 GLN A C 1
ATOM 1469 O O . GLN A 1 193 ? 21.226 -9.563 -18.868 1.00 77.62 193 GLN A O 1
ATOM 1474 N N . MET A 1 194 ? 19.186 -8.928 -18.160 1.00 71.25 194 MET A N 1
ATOM 1475 C CA . MET A 1 194 ? 18.853 -8.095 -19.321 1.00 71.25 194 MET A CA 1
ATOM 1476 C C . MET A 1 194 ? 19.177 -6.609 -19.107 1.00 71.25 194 MET A C 1
ATOM 1478 O O . MET A 1 194 ? 19.008 -5.826 -20.038 1.00 71.25 194 MET A O 1
ATOM 1482 N N . LYS A 1 195 ? 19.604 -6.229 -17.897 1.00 63.28 195 LYS A N 1
ATOM 1483 C CA . LYS A 1 195 ? 20.152 -4.905 -17.576 1.00 63.28 195 LYS A CA 1
ATOM 1484 C C . LYS A 1 195 ? 21.645 -4.861 -17.868 1.00 63.28 195 LYS A C 1
ATOM 1486 O O . LYS A 1 195 ? 22.105 -3.775 -18.276 1.00 63.28 195 LYS A O 1
#